Protein AF-0000000078964045 (afdb_homodimer)

Structure (mmCIF, N/CA/C/O backbone):
data_AF-0000000078964045-model_v1
#
loop_
_entity.id
_entity.type
_entity.pdbx_description
1 polymer GH12337
#
loop_
_atom_site.group_PDB
_atom_site.id
_atom_site.type_symbol
_atom_site.label_atom_id
_atom_site.label_alt_id
_atom_site.label_comp_id
_atom_site.label_asym_id
_atom_site.label_entity_id
_atom_site.label_seq_id
_atom_site.pdbx_PDB_ins_code
_atom_site.Cartn_x
_atom_site.Cartn_y
_atom_site.Cartn_z
_atom_site.occupancy
_atom_site.B_iso_or_equiv
_atom_site.auth_seq_id
_atom_site.auth_comp_id
_atom_site.auth_asym_id
_atom_site.auth_atom_id
_atom_site.pdbx_PDB_model_num
ATOM 1 N N . MET A 1 1 ? 5.074 74.062 -31.297 1 24.45 1 MET A N 1
ATOM 2 C CA . MET A 1 1 ? 5.773 72.938 -31.969 1 24.45 1 MET A CA 1
ATOM 3 C C . MET A 1 1 ? 4.875 71.75 -32.094 1 24.45 1 MET A C 1
ATOM 5 O O . MET A 1 1 ? 3.842 71.625 -31.422 1 24.45 1 MET A O 1
ATOM 9 N N . CYS A 1 2 ? 5.406 70.5 -32.531 1 28.2 2 CYS A N 1
ATOM 10 C CA . CYS A 1 2 ? 5.18 69.5 -33.531 1 28.2 2 CYS A CA 1
ATOM 11 C C . CYS A 1 2 ? 4.324 68.375 -32.969 1 28.2 2 CYS A C 1
ATOM 13 O O . CYS A 1 2 ? 4.852 67.312 -32.5 1 28.2 2 CYS A O 1
ATOM 15 N N . LYS A 1 3 ? 3.438 68.562 -32.031 1 32.41 3 LYS A N 1
ATOM 16 C CA . LYS A 1 3 ? 3.137 67.438 -31.094 1 32.41 3 LYS A CA 1
ATOM 17 C C . LYS A 1 3 ? 2.301 66.375 -31.766 1 32.41 3 LYS A C 1
ATOM 19 O O . LYS A 1 3 ? 1.572 65.625 -31.094 1 32.41 3 LYS A O 1
ATOM 24 N N . LEU A 1 4 ? 2.084 66.5 -33.125 1 28.45 4 LEU A N 1
ATOM 25 C CA . LEU A 1 4 ? 0.962 65.688 -33.625 1 28.45 4 LEU A CA 1
ATOM 26 C C . LEU A 1 4 ? 1.266 64.188 -33.531 1 28.45 4 LEU A C 1
ATOM 28 O O . LEU A 1 4 ? 0.352 63.406 -33.406 1 28.45 4 LEU A O 1
ATOM 32 N N . SER A 1 5 ? 2.594 63.688 -33.719 1 26.19 5 SER A N 1
ATOM 33 C CA . SER A 1 5 ? 2.562 62.75 -34.844 1 26.19 5 SER A CA 1
ATOM 34 C C . SER A 1 5 ? 1.783 61.5 -34.438 1 26.19 5 SER A C 1
ATOM 36 O O . SER A 1 5 ? 0.858 61.094 -35.156 1 26.19 5 SER A O 1
ATOM 38 N N . LEU A 1 6 ? 2.582 60.281 -34.344 1 29.08 6 LEU A N 1
ATOM 39 C CA . LEU A 1 6 ? 2.635 59 -35.031 1 29.08 6 LEU A CA 1
ATOM 40 C C . LEU A 1 6 ? 1.72 58 -34.344 1 29.08 6 LEU A C 1
ATOM 42 O O . LEU A 1 6 ? 1.842 57.75 -33.156 1 29.08 6 LEU A O 1
ATOM 46 N N . CYS A 1 7 ? 0.516 57.719 -34.969 1 29.36 7 CYS A N 1
ATOM 47 C CA . CYS A 1 7 ? -0.583 56.781 -34.812 1 29.36 7 CYS A CA 1
ATOM 48 C C . CYS A 1 7 ? -0.075 55.344 -34.844 1 29.36 7 CYS A C 1
ATOM 50 O O . CYS A 1 7 ? 0.254 54.812 -35.906 1 29.36 7 CYS A O 1
ATOM 52 N N . LEU A 1 8 ? 1.078 55.031 -34.062 1 28.05 8 LEU A N 1
ATOM 53 C CA . LEU A 1 8 ? 1.58 53.656 -34.219 1 28.05 8 LEU A CA 1
ATOM 54 C C . LEU A 1 8 ? 0.467 52.656 -34.031 1 28.05 8 LEU A C 1
ATOM 56 O O . LEU A 1 8 ? -0.105 52.562 -32.938 1 28.05 8 LEU A O 1
ATOM 60 N N . LEU A 1 9 ? -0.208 52.219 -35.125 1 27.14 9 LEU A N 1
ATOM 61 C CA . LEU A 1 9 ? -1.218 51.188 -35.344 1 27.14 9 LEU A CA 1
ATOM 62 C C . LEU A 1 9 ? -0.693 49.812 -34.969 1 27.14 9 LEU A C 1
ATOM 64 O O . LEU A 1 9 ? -1.244 48.812 -35.375 1 27.14 9 LEU A O 1
ATOM 68 N N . VAL A 1 10 ? 0.212 49.625 -34 1 28.62 10 VAL A N 1
ATOM 69 C CA . VAL A 1 10 ? 0.737 48.25 -34 1 28.62 10 VAL A CA 1
ATOM 70 C C . VAL A 1 10 ? -0.407 47.281 -33.812 1 28.62 10 VAL A C 1
ATOM 72 O O . VAL A 1 10 ? -1.145 47.344 -32.812 1 28.62 10 VAL A O 1
ATOM 75 N N . ALA A 1 11 ? -0.939 46.75 -34.969 1 24.83 11 ALA A N 1
ATOM 76 C CA . ALA A 1 11 ? -1.863 45.625 -35.156 1 24.83 11 ALA A CA 1
ATOM 77 C C . ALA A 1 11 ? -1.429 44.406 -34.344 1 24.83 11 ALA A C 1
ATOM 79 O O . ALA A 1 11 ? -0.318 43.906 -34.5 1 24.83 11 ALA A O 1
ATOM 80 N N . ILE A 1 12 ? -1.802 44.375 -33.062 1 27.72 12 ILE A N 1
ATOM 81 C CA . ILE A 1 12 ? -1.596 43.25 -32.125 1 27.72 12 ILE A CA 1
ATOM 82 C C . ILE A 1 12 ? -2.162 41.969 -32.719 1 27.72 12 ILE A C 1
ATOM 84 O O . ILE A 1 12 ? -3.371 41.875 -32.938 1 27.72 12 ILE A O 1
ATOM 88 N N . PHE A 1 13 ? -1.489 41.438 -33.875 1 26.86 13 PHE A N 1
ATOM 89 C CA . PHE A 1 13 ? -1.827 40.094 -34.375 1 26.86 13 PHE A CA 1
ATOM 90 C C . PHE A 1 13 ? -1.993 39.125 -33.219 1 26.86 13 PHE A C 1
ATOM 92 O O . PHE A 1 13 ? -1.047 38.844 -32.469 1 26.86 13 PHE A O 1
ATOM 99 N N . GLY A 1 14 ? -3.24 39 -32.719 1 25.64 14 GLY A N 1
ATOM 100 C CA . GLY A 1 14 ? -3.75 38.031 -31.797 1 25.64 14 GLY A CA 1
ATOM 101 C C . GLY A 1 14 ? -3.486 36.594 -32.219 1 25.64 14 GLY A C 1
ATOM 102 O O . GLY A 1 14 ? -4.055 36.125 -33.219 1 25.64 14 GLY A O 1
ATOM 103 N N . CYS A 1 15 ? -2.172 36.25 -32.438 1 25.25 15 CYS A N 1
ATOM 104 C CA . CYS A 1 15 ? -1.911 34.844 -32.719 1 25.25 15 CYS A CA 1
ATOM 105 C C . CYS A 1 15 ? -2.775 33.938 -31.844 1 25.25 15 CYS A C 1
ATOM 107 O O . CYS A 1 15 ? -2.611 33.906 -30.625 1 25.25 15 CYS A O 1
ATOM 109 N N . LEU A 1 16 ? -4 33.656 -32.312 1 24.55 16 LEU A N 1
ATOM 110 C CA . LEU A 1 16 ? -4.887 32.625 -31.844 1 24.55 16 LEU A CA 1
ATOM 111 C C . LEU A 1 16 ? -4.188 31.25 -31.859 1 24.55 16 LEU A C 1
ATOM 113 O O . LEU A 1 16 ? -4.344 30.484 -32.812 1 24.55 16 LEU A O 1
ATOM 117 N N . VAL A 1 17 ? -2.891 31.219 -31.75 1 24.31 17 VAL A N 1
ATOM 118 C CA . VAL A 1 17 ? -2.457 29.828 -31.844 1 24.31 17 VAL A CA 1
ATOM 119 C C . VAL A 1 17 ? -3.299 28.953 -30.922 1 24.31 17 VAL A C 1
ATOM 121 O O . VAL A 1 17 ? -3.293 29.141 -29.703 1 24.31 17 VAL A O 1
ATOM 124 N N . ALA A 1 18 ? -4.52 28.625 -31.391 1 22.92 18 ALA A N 1
ATOM 125 C CA . ALA A 1 18 ? -5.328 27.547 -30.812 1 22.92 18 ALA A CA 1
ATOM 126 C C . ALA A 1 18 ? -4.516 26.266 -30.688 1 22.92 18 ALA A C 1
ATOM 128 O O . ALA A 1 18 ? -4.117 25.656 -31.688 1 22.92 18 ALA A O 1
ATOM 129 N N . ASP A 1 19 ? -3.408 26.297 -30.031 1 23.39 19 ASP A N 1
ATOM 130 C CA . ASP A 1 19 ? -2.75 25.016 -29.844 1 23.39 19 ASP A CA 1
ATOM 131 C C . ASP A 1 19 ? -3.76 23.922 -29.484 1 23.39 19 ASP A C 1
ATOM 133 O O . ASP A 1 19 ? -4.527 24.078 -28.531 1 23.39 19 ASP A O 1
ATOM 137 N N . SER A 1 20 ? -4.336 23.297 -30.547 1 23.45 20 SER A N 1
ATOM 138 C CA . SER A 1 20 ? -5.074 22.031 -30.5 1 23.45 20 SER A CA 1
ATOM 139 C C . SER A 1 20 ? -4.379 21.016 -29.609 1 23.45 20 SER A C 1
ATOM 141 O O . SER A 1 20 ? -3.307 20.516 -29.938 1 23.45 20 SER A O 1
ATOM 143 N N . LEU A 1 21 ? -4.16 21.438 -28.484 1 23.84 21 LEU A N 1
ATOM 144 C CA . LEU A 1 21 ? -3.668 20.344 -27.625 1 23.84 21 LEU A CA 1
ATOM 145 C C . LEU A 1 21 ? -4.508 19.094 -27.812 1 23.84 21 LEU A C 1
ATOM 147 O O . LEU A 1 21 ? -5.723 19.109 -27.578 1 23.84 21 LEU A O 1
ATOM 151 N N . ALA A 1 22 ? -4.312 18.328 -28.938 1 21.89 22 ALA A N 1
ATOM 152 C CA .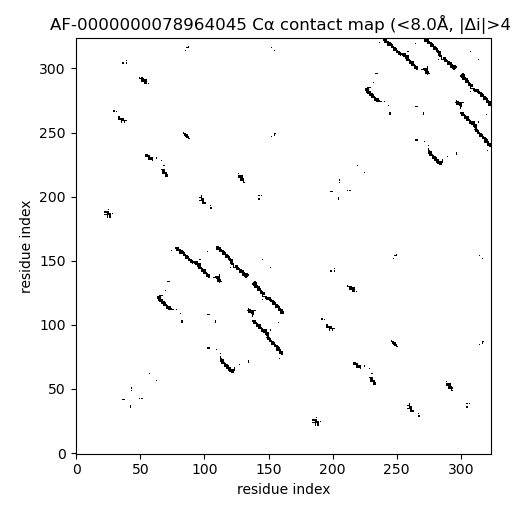 ALA A 1 22 ? -4.77 16.953 -29.078 1 21.89 22 ALA A CA 1
ATOM 153 C C . ALA A 1 22 ? -4.645 16.188 -27.766 1 21.89 22 ALA A C 1
ATOM 155 O O . ALA A 1 22 ? -3.541 16.031 -27.234 1 21.89 22 ALA A O 1
ATOM 156 N N . GLY A 1 23 ? -5.449 16.516 -26.859 1 23.42 23 GLY A N 1
ATOM 157 C CA . GLY A 1 23 ? -5.68 15.719 -25.656 1 23.42 23 GLY A CA 1
ATOM 158 C C . GLY A 1 23 ? -5.586 14.227 -25.906 1 23.42 23 GLY A C 1
ATOM 159 O O . GLY A 1 23 ? -6.348 13.672 -26.703 1 23.42 23 GLY A O 1
ATOM 160 N N . VAL A 1 24 ? -4.391 13.742 -26.078 1 23.45 24 VAL A N 1
ATOM 161 C CA . VAL A 1 24 ? -4.387 12.289 -26.172 1 23.45 24 VAL A CA 1
ATOM 162 C C . VAL A 1 24 ? -5.332 11.695 -25.141 1 23.45 24 VAL A C 1
ATOM 164 O O . VAL A 1 24 ? -5.227 12 -23.953 1 23.45 24 VAL A O 1
ATOM 167 N N . ALA A 1 25 ? -6.465 11.242 -25.516 1 22.89 25 ALA A N 1
ATOM 168 C CA . ALA A 1 25 ? -7.453 10.367 -24.891 1 22.89 25 ALA A CA 1
ATOM 169 C C . ALA A 1 25 ? -6.773 9.258 -24.094 1 22.89 25 ALA A C 1
ATOM 171 O O . ALA A 1 25 ? -6.082 8.414 -24.672 1 22.89 25 ALA A O 1
ATOM 172 N N . ARG A 1 26 ? -6.016 9.688 -23.062 1 28.2 26 ARG A N 1
ATOM 173 C CA . ARG A 1 26 ? -5.664 8.641 -22.109 1 28.2 26 ARG A CA 1
ATOM 174 C C . ARG A 1 26 ? -6.75 7.578 -22.031 1 28.2 26 ARG A C 1
ATOM 176 O O . ARG A 1 26 ? -7.793 7.789 -21.406 1 28.2 26 ARG A O 1
ATOM 183 N N . ASN A 1 27 ? -7.109 6.902 -23.141 1 25.69 27 ASN A N 1
ATOM 184 C CA . ASN A 1 27 ? -8.125 5.875 -23.328 1 25.69 27 ASN A CA 1
ATOM 185 C C . ASN A 1 27 ? -8.125 4.867 -22.188 1 25.69 27 ASN A C 1
ATOM 187 O O . ASN A 1 27 ? -9.18 4.566 -21.625 1 25.69 27 ASN A O 1
ATOM 191 N N . GLY A 1 28 ? -7.172 3.875 -22.219 1 25.73 28 GLY A N 1
ATOM 192 C CA . GLY A 1 28 ? -7.645 2.553 -21.828 1 25.73 28 GLY A CA 1
ATOM 193 C C . GLY A 1 28 ? -7.73 2.365 -20.328 1 25.73 28 GLY A C 1
ATOM 194 O O . GLY A 1 28 ? -6.719 2.424 -19.625 1 25.73 28 GLY A O 1
ATOM 195 N N . ASP A 1 29 ? -8.688 2.984 -19.516 1 28.27 29 ASP A N 1
ATOM 196 C CA . ASP A 1 29 ? -9.227 2.562 -18.234 1 28.27 29 ASP A CA 1
ATOM 197 C C . ASP A 1 29 ? -9.008 1.067 -18 1 28.27 29 ASP A C 1
ATOM 199 O O . ASP A 1 29 ? -9.758 0.241 -18.531 1 28.27 29 ASP A O 1
ATOM 203 N N . VAL A 1 30 ? -7.875 0.634 -18 1 29.61 30 VAL A N 1
ATOM 204 C CA . VAL A 1 30 ? -7.84 -0.743 -17.531 1 29.61 30 VAL A CA 1
ATOM 205 C C . VAL A 1 30 ? -8.586 -0.847 -16.203 1 29.61 30 VAL A C 1
ATOM 207 O O . VAL A 1 30 ? -8.148 -0.303 -15.188 1 29.61 30 VAL A O 1
ATOM 210 N N . GLN A 1 31 ? -9.844 -0.64 -16.125 1 29.31 31 GLN A N 1
ATOM 211 C CA . GLN A 1 31 ? -10.727 -1.068 -15.055 1 29.31 31 GLN A CA 1
ATOM 212 C C . GLN A 1 31 ? -10.164 -2.295 -14.336 1 29.31 31 GLN A C 1
ATOM 214 O O . GLN A 1 31 ? -10.156 -3.395 -14.898 1 29.31 31 GLN A O 1
ATOM 219 N N . ARG A 1 32 ? -9.109 -1.972 -13.562 1 36.31 32 ARG A N 1
ATOM 220 C CA . ARG A 1 32 ? -8.805 -3.078 -12.656 1 36.31 32 ARG A CA 1
ATOM 221 C C . ARG A 1 32 ? -10.078 -3.664 -12.062 1 36.31 32 ARG A C 1
ATOM 223 O O . ARG A 1 32 ? -10.812 -2.975 -11.359 1 36.31 32 ARG A O 1
ATOM 230 N N . GLN A 1 33 ? -10.75 -4.352 -12.844 1 32.09 33 GLN A N 1
ATOM 231 C CA . GLN A 1 33 ? -11.93 -5.035 -12.32 1 32.09 33 GLN A CA 1
ATOM 232 C C . GLN A 1 33 ? -11.633 -5.707 -10.984 1 32.09 33 GLN A C 1
ATOM 234 O O . GLN A 1 33 ? -10.945 -6.734 -10.938 1 32.09 33 GLN A O 1
ATOM 239 N N . ILE A 1 34 ? -11.438 -4.773 -9.961 1 37.66 34 ILE A N 1
ATOM 240 C CA . ILE A 1 34 ? -11.477 -5.336 -8.617 1 37.66 34 ILE A CA 1
ATOM 241 C C . ILE A 1 34 ? -12.781 -6.105 -8.414 1 37.66 34 ILE A C 1
ATOM 243 O O . ILE A 1 34 ? -13.867 -5.535 -8.516 1 37.66 34 ILE A O 1
ATOM 247 N N . VAL A 1 35 ? -12.797 -7.266 -8.68 1 42.41 35 VAL A N 1
ATOM 248 C CA . VAL A 1 35 ? -13.969 -8.039 -8.273 1 42.41 35 VAL A CA 1
ATOM 249 C C . VAL A 1 35 ? -13.906 -8.312 -6.773 1 42.41 35 VAL A C 1
ATOM 251 O O . VAL A 1 35 ? -12.984 -8.977 -6.293 1 42.41 35 VAL A O 1
ATOM 254 N N . VAL A 1 36 ? -14.57 -7.488 -6.039 1 41.66 36 VAL A N 1
ATOM 255 C CA . VAL A 1 36 ? -14.734 -7.738 -4.609 1 41.66 36 VAL A CA 1
ATOM 256 C C . VAL A 1 36 ? -15.461 -9.062 -4.398 1 41.66 36 VAL A C 1
ATOM 258 O O . VAL A 1 36 ? -16.609 -9.219 -4.805 1 41.66 36 VAL A O 1
ATOM 261 N N . VAL A 1 37 ? -14.695 -10.039 -4.168 1 52.84 37 VAL A N 1
ATOM 262 C CA . VAL A 1 37 ? -15.305 -11.297 -3.738 1 52.84 37 VAL A CA 1
ATOM 263 C C . VAL A 1 37 ? -15.828 -11.148 -2.312 1 52.84 37 VAL A C 1
ATOM 265 O O . VAL A 1 37 ? -15.07 -10.883 -1.385 1 52.84 37 VAL A O 1
ATOM 268 N N . LYS A 1 38 ? -17.078 -11.117 -2.129 1 53.06 38 LYS A N 1
ATOM 269 C CA . LYS A 1 38 ? -17.688 -10.922 -0.818 1 53.06 38 LYS A CA 1
ATOM 270 C C . LYS A 1 38 ? -17.219 -11.984 0.169 1 53.06 38 LYS A C 1
ATOM 272 O O . LYS A 1 38 ? -16.922 -11.68 1.324 1 53.06 38 LYS A O 1
ATOM 277 N N . ASN A 1 39 ? -17.391 -13.266 -0.253 1 56.38 39 ASN A N 1
ATOM 278 C CA . ASN A 1 39 ? -16.969 -14.398 0.56 1 56.38 39 ASN A CA 1
ATOM 279 C C . ASN A 1 39 ? -16.297 -15.484 -0.288 1 56.38 39 ASN A C 1
ATOM 281 O O . ASN A 1 39 ? -16.906 -16 -1.227 1 56.38 39 ASN A O 1
ATOM 285 N N . VAL A 1 40 ? -15.016 -15.711 -0.026 1 58.97 40 VAL A N 1
ATOM 286 C CA . VAL A 1 40 ? -14.234 -16.672 -0.801 1 58.97 40 VAL A CA 1
ATOM 287 C C . VAL A 1 40 ? -14.93 -18.031 -0.803 1 58.97 40 VAL A C 1
ATOM 289 O O . VAL A 1 40 ? -14.914 -18.734 -1.812 1 58.97 40 VAL A O 1
ATOM 292 N N . ARG A 1 41 ? -15.516 -18.344 0.278 1 61.22 41 ARG A N 1
ATOM 293 C CA . ARG A 1 41 ? -16.219 -19.609 0.379 1 61.22 41 ARG A CA 1
ATOM 294 C C . ARG A 1 41 ? -17.391 -19.672 -0.595 1 61.22 41 ARG A C 1
ATOM 296 O O . ARG A 1 41 ? -17.594 -20.672 -1.271 1 61.22 41 ARG A O 1
ATOM 303 N N . ASP A 1 42 ? -18.047 -18.547 -0.607 1 62.72 42 ASP A N 1
ATOM 304 C CA . ASP A 1 42 ? -19.172 -18.5 -1.544 1 62.72 42 ASP A CA 1
ATOM 305 C C . ASP A 1 42 ? -18.672 -18.547 -2.988 1 62.72 42 ASP A C 1
ATOM 307 O O . ASP A 1 42 ? -19.281 -19.203 -3.836 1 62.72 42 ASP A O 1
ATOM 311 N N . PHE A 1 43 ? -17.562 -17.875 -3.117 1 62.84 43 PHE A N 1
ATOM 312 C CA . PHE A 1 43 ? -16.969 -17.891 -4.449 1 62.84 43 PHE A CA 1
ATOM 313 C C . PHE A 1 43 ? -16.578 -19.297 -4.859 1 62.84 43 PHE A C 1
ATOM 315 O O . PHE A 1 43 ? -16.859 -19.734 -5.98 1 62.84 43 PHE A O 1
ATOM 322 N N . ALA A 1 44 ? -15.984 -20.047 -4.012 1 66.94 44 ALA A N 1
ATOM 323 C CA . ALA A 1 44 ? -15.57 -21.438 -4.27 1 66.94 44 ALA A CA 1
ATOM 324 C C . ALA A 1 44 ? -16.781 -22.328 -4.52 1 66.94 44 ALA A C 1
ATOM 326 O O . ALA A 1 44 ? -16.719 -23.234 -5.352 1 66.94 44 ALA A O 1
ATOM 327 N N . ALA A 1 45 ? -17.75 -22.031 -3.83 1 66.94 45 ALA A N 1
ATOM 328 C CA . ALA A 1 45 ? -18.969 -22.812 -3.986 1 66.94 45 ALA A CA 1
ATOM 329 C C . ALA A 1 45 ? -19.578 -22.625 -5.379 1 66.94 45 ALA A C 1
ATOM 331 O O . ALA A 1 45 ? -20.156 -23.562 -5.941 1 66.94 45 ALA A O 1
ATOM 332 N N . GLU A 1 46 ? -19.266 -21.438 -5.805 1 65 46 GLU A N 1
ATOM 333 C CA . GLU A 1 46 ? -19.812 -21.125 -7.121 1 65 46 GLU A CA 1
ATOM 334 C C . GLU A 1 46 ? -18.922 -21.656 -8.234 1 65 46 GLU A C 1
ATOM 336 O O . GLU A 1 46 ? -19.328 -21.703 -9.398 1 65 46 GLU A O 1
ATOM 341 N N . HIS A 1 47 ? -17.734 -22.125 -7.836 1 66 47 HIS A N 1
ATOM 342 C CA . HIS A 1 47 ? -16.797 -22.672 -8.812 1 66 47 HIS A CA 1
ATOM 343 C C . HIS A 1 47 ? -16.219 -24 -8.336 1 66 47 HIS A C 1
ATOM 345 O O . HIS A 1 47 ? -15.039 -24.078 -7.973 1 66 47 HIS A O 1
ATOM 351 N N . PRO A 1 48 ? -17 -25.141 -8.305 1 64.81 48 PRO A N 1
ATOM 352 C CA . PRO A 1 48 ? -16.641 -26.438 -7.695 1 64.81 48 PRO A CA 1
ATOM 353 C C . PRO A 1 48 ? -15.32 -26.984 -8.234 1 64.81 48 PRO A C 1
ATOM 355 O O . PRO A 1 48 ? -14.594 -27.672 -7.516 1 64.81 48 PRO A O 1
ATOM 358 N N . GLY A 1 49 ? -15 -26.594 -9.445 1 63.5 49 GLY A N 1
ATOM 359 C CA . GLY A 1 49 ? -13.758 -27.109 -10.008 1 63.5 49 GLY A CA 1
ATOM 360 C C . GLY A 1 49 ? -12.555 -26.25 -9.664 1 63.5 49 GLY A C 1
ATOM 361 O O . GLY A 1 49 ? -11.43 -26.578 -10.031 1 63.5 49 GLY A O 1
ATOM 362 N N . LEU A 1 50 ? -12.844 -25.375 -8.773 1 64.62 50 LEU A N 1
ATOM 363 C CA . LEU A 1 50 ? -11.773 -24.438 -8.469 1 64.62 50 LEU A CA 1
ATOM 364 C C . LEU A 1 50 ? -10.859 -25 -7.383 1 64.62 50 LEU A C 1
ATOM 366 O O . LEU A 1 50 ? -11.328 -25.391 -6.312 1 64.62 50 LEU A O 1
ATOM 370 N N . LYS A 1 51 ? -9.688 -25.375 -7.707 1 67.25 51 LYS A N 1
ATOM 371 C CA . LYS A 1 51 ? -8.688 -25.719 -6.695 1 67.25 51 LYS A CA 1
ATOM 372 C C . LYS A 1 51 ? -8.055 -24.469 -6.102 1 67.25 51 LYS A C 1
ATOM 374 O O . LYS A 1 51 ? -7.359 -23.734 -6.801 1 67.25 51 LYS A O 1
ATOM 379 N N . LEU A 1 52 ? -8.43 -24.219 -4.859 1 76 52 LEU A N 1
ATOM 380 C CA . LEU A 1 52 ? -7.863 -23.062 -4.164 1 76 52 LEU A CA 1
ATOM 381 C C . LEU A 1 52 ? -6.484 -23.391 -3.604 1 76 52 LEU A C 1
ATOM 383 O O . LEU A 1 52 ? -6.301 -24.453 -2.984 1 76 52 LEU A O 1
ATOM 387 N N . GLN A 1 53 ? -5.52 -22.641 -4.059 1 81.56 53 GLN A N 1
ATOM 388 C CA . GLN A 1 53 ? -4.195 -22.766 -3.463 1 81.56 53 GLN A CA 1
ATOM 389 C C . GLN A 1 53 ? -3.926 -21.625 -2.486 1 81.56 53 GLN A C 1
ATOM 391 O O . GLN A 1 53 ? -3.861 -20.453 -2.887 1 81.56 53 GLN A O 1
ATOM 396 N N . ARG A 1 54 ? -3.801 -22.047 -1.241 1 84.69 54 ARG A N 1
ATOM 397 C CA . ARG A 1 54 ? -3.531 -21.062 -0.201 1 84.69 54 ARG A CA 1
ATOM 398 C C . ARG A 1 54 ? -2.1 -20.547 -0.292 1 84.69 54 ARG A C 1
ATOM 400 O O . ARG A 1 54 ? -1.167 -21.328 -0.514 1 84.69 54 ARG A O 1
ATOM 407 N N . LEU A 1 55 ? -1.985 -19.234 -0.182 1 89.81 55 LEU A N 1
ATOM 408 C CA . LEU A 1 55 ? -0.648 -18.656 -0.085 1 89.81 55 LEU A CA 1
ATOM 409 C C . LEU A 1 55 ? -0.062 -18.875 1.306 1 89.81 55 LEU A C 1
ATOM 411 O O . LEU A 1 55 ? -0.803 -19.047 2.277 1 89.81 55 LEU A O 1
ATOM 415 N N . GLN A 1 56 ? 1.295 -18.812 1.338 1 88.38 56 GLN A N 1
ATOM 416 C CA . GLN A 1 56 ? 1.98 -18.953 2.619 1 88.38 56 GLN A CA 1
ATOM 417 C C . GLN A 1 56 ? 1.958 -17.641 3.4 1 88.38 56 GLN A C 1
ATOM 419 O O . GLN A 1 56 ? 2.4 -16.609 2.898 1 88.38 56 GLN A O 1
ATOM 424 N N . LYS A 1 57 ? 1.38 -17.734 4.59 1 86.06 57 LYS A N 1
ATOM 425 C CA . LYS A 1 57 ? 1.364 -16.594 5.496 1 86.06 57 LYS A CA 1
ATOM 426 C C . LYS A 1 57 ? 2.619 -16.562 6.363 1 86.06 57 LYS A C 1
ATOM 428 O O . LYS A 1 57 ? 2.945 -17.547 7.027 1 86.06 57 LYS A O 1
ATOM 433 N N . GLN A 1 58 ? 3.354 -15.438 6.25 1 79 58 GLN A N 1
ATOM 434 C CA . GLN A 1 58 ? 4.578 -15.32 7.039 1 79 58 GLN A CA 1
ATOM 435 C C . GLN A 1 58 ? 4.332 -14.547 8.328 1 79 58 GLN A C 1
ATOM 437 O O . GLN A 1 58 ? 3.68 -13.5 8.312 1 79 58 GLN A O 1
ATOM 442 N N . PRO A 1 59 ? 4.918 -15.078 9.453 1 62.69 59 PRO A N 1
ATOM 443 C CA . PRO A 1 59 ? 4.793 -14.32 10.703 1 62.69 59 PRO A CA 1
ATOM 444 C C . PRO A 1 59 ? 5.574 -13.008 10.68 1 62.69 59 PRO A C 1
ATOM 446 O O . PRO A 1 59 ? 6.57 -12.891 9.961 1 62.69 59 PRO A O 1
ATOM 449 N N . ALA A 1 60 ? 5.16 -11.93 11.281 1 56.41 60 ALA A N 1
ATOM 450 C CA . ALA A 1 60 ? 5.773 -10.602 11.344 1 56.41 60 ALA A CA 1
ATOM 451 C C . ALA A 1 60 ? 7.27 -10.703 11.633 1 56.41 60 ALA A C 1
ATOM 453 O O . ALA A 1 60 ? 8.062 -9.938 11.078 1 56.41 60 ALA A O 1
ATOM 454 N N . GLY A 1 61 ? 7.809 -11.492 12.453 1 52.34 61 GLY A N 1
ATOM 455 C CA . GLY A 1 61 ? 9.195 -11.586 12.867 1 52.34 61 GLY A CA 1
ATOM 456 C C . GLY A 1 61 ? 10.133 -12.008 11.75 1 52.34 61 GLY A C 1
ATOM 457 O O . GLY A 1 61 ? 11.344 -11.836 11.852 1 52.34 61 GLY A O 1
ATOM 458 N N . ARG A 1 62 ? 9.812 -12.609 10.812 1 47.94 62 ARG A N 1
ATOM 459 C CA . ARG A 1 62 ? 10.719 -13.148 9.805 1 47.94 62 ARG A CA 1
ATOM 460 C C . ARG A 1 62 ? 10.781 -12.227 8.586 1 47.94 62 ARG A C 1
ATOM 462 O O . ARG A 1 62 ? 11.391 -12.57 7.574 1 47.94 62 ARG A O 1
ATOM 469 N N . MET A 1 63 ? 10.117 -11.047 8.625 1 50.72 63 MET A N 1
ATOM 470 C CA . MET A 1 63 ? 9.797 -10.359 7.375 1 50.72 63 MET A CA 1
ATOM 471 C C . MET A 1 63 ? 10.945 -9.461 6.934 1 50.72 63 MET A C 1
ATOM 473 O O . MET A 1 63 ? 11.398 -8.609 7.699 1 50.72 63 MET A O 1
ATOM 477 N N . SER A 1 64 ? 11.844 -9.844 6.023 1 53.72 64 SER A N 1
ATOM 478 C CA . SER A 1 64 ? 12.828 -8.961 5.402 1 53.72 64 SER A CA 1
ATOM 479 C C . SER A 1 64 ? 12.203 -7.621 5.023 1 53.72 64 SER A C 1
ATOM 481 O O . SER A 1 64 ? 12.891 -6.598 4.992 1 53.72 64 SER A O 1
ATOM 483 N N . GLY A 1 65 ? 10.883 -7.629 5.039 1 61.91 65 GLY A N 1
ATOM 484 C CA . GLY A 1 65 ? 10.227 -6.348 4.848 1 61.91 65 GLY A CA 1
ATOM 485 C C . GLY A 1 65 ? 9.539 -5.836 6.094 1 61.91 65 GLY A C 1
ATOM 486 O O . GLY A 1 65 ? 9.008 -6.625 6.887 1 61.91 65 GLY A O 1
ATOM 487 N N . GLN A 1 66 ? 9.992 -4.598 6.461 1 77.06 66 GLN A N 1
ATOM 488 C CA . GLN A 1 66 ? 9.414 -3.98 7.652 1 77.06 66 GLN A CA 1
ATOM 489 C C . GLN A 1 66 ? 8.398 -2.9 7.273 1 77.06 66 GLN A C 1
ATOM 491 O O . GLN A 1 66 ? 8.539 -2.25 6.238 1 77.06 66 GLN A O 1
ATOM 496 N N . SER A 1 67 ? 7.379 -2.914 8.047 1 86.19 67 SER A N 1
ATOM 497 C CA . SER A 1 67 ? 6.438 -1.809 7.91 1 86.19 67 SER A CA 1
ATOM 498 C C . SER A 1 67 ? 6.707 -0.719 8.945 1 86.19 67 SER A C 1
ATOM 500 O O . SER A 1 67 ? 7.039 -1.016 10.094 1 86.19 67 SER A O 1
ATOM 502 N N . VAL A 1 68 ? 6.684 0.443 8.57 1 89.44 68 VAL A N 1
ATOM 503 C CA . VAL A 1 68 ? 6.844 1.604 9.438 1 89.44 68 VAL A CA 1
ATOM 504 C C . VAL A 1 68 ? 5.605 2.496 9.344 1 89.44 68 VAL A C 1
ATOM 506 O O . VAL A 1 68 ? 5.121 2.777 8.242 1 89.44 68 VAL A O 1
ATOM 509 N N . ARG A 1 69 ? 5.125 2.947 10.484 1 90.38 69 ARG A N 1
ATOM 510 C CA . ARG A 1 69 ? 3.951 3.811 10.539 1 90.38 69 ARG A CA 1
ATOM 511 C C . ARG A 1 69 ? 4.332 5.227 10.961 1 90.38 69 ARG A C 1
ATOM 513 O O . ARG A 1 69 ? 5.039 5.414 11.953 1 90.38 69 ARG A O 1
ATOM 520 N N . TYR A 1 70 ? 3.879 6.18 10.203 1 92.88 70 TYR A N 1
ATOM 521 C CA . TYR A 1 70 ? 4.023 7.598 10.523 1 92.88 70 TYR A CA 1
ATOM 522 C C . TYR A 1 70 ? 2.662 8.258 10.695 1 92.88 70 TYR A C 1
ATOM 524 O O . TYR A 1 70 ? 1.734 8 9.922 1 92.88 70 TYR A O 1
ATOM 532 N N . THR A 1 71 ? 2.578 9.117 11.719 1 94.31 71 THR A N 1
ATOM 533 C CA . THR A 1 71 ? 1.334 9.852 11.914 1 94.31 71 THR A CA 1
ATOM 534 C C . THR A 1 71 ? 1.617 11.328 12.195 1 94.31 71 THR A C 1
ATOM 536 O O . THR A 1 71 ? 2.717 11.68 12.633 1 94.31 71 THR A O 1
ATOM 539 N N . LEU A 1 72 ? 0.653 12.141 11.883 1 95.5 72 LEU A N 1
ATOM 540 C CA . LEU A 1 72 ? 0.653 13.555 12.234 1 95.5 72 LEU A CA 1
ATOM 541 C C . LEU A 1 72 ? -0.761 14.039 12.531 1 95.5 72 LEU A C 1
ATOM 543 O O . LEU A 1 72 ? -1.697 13.727 11.789 1 95.5 72 LEU A O 1
ATOM 547 N N . GLY A 1 73 ? -0.895 14.828 13.578 1 96.25 73 GLY A N 1
ATOM 548 C CA . GLY A 1 73 ? -2.203 15.328 13.969 1 96.25 73 GLY A CA 1
ATOM 549 C C . GLY A 1 73 ? -3.031 14.305 14.727 1 96.25 73 GLY A C 1
ATOM 550 O O . GLY A 1 73 ? -2.482 13.398 15.367 1 96.25 73 GLY A O 1
ATOM 551 N N . ALA A 1 74 ? -4.301 14.617 14.805 1 94.38 74 ALA A N 1
ATOM 552 C CA . ALA A 1 74 ? -5.238 13.734 15.492 1 94.38 74 ALA A CA 1
ATOM 553 C C . ALA A 1 74 ? -6.629 13.82 14.867 1 94.38 74 ALA A C 1
ATOM 555 O O . ALA A 1 74 ? -7.008 14.852 14.312 1 94.38 74 ALA A O 1
ATOM 556 N N . ARG A 1 75 ? -7.297 12.672 15.031 1 93.94 75 ARG A N 1
ATOM 557 C CA . ARG A 1 75 ? -8.695 12.672 14.609 1 93.94 75 ARG A CA 1
ATOM 558 C C . ARG A 1 75 ? -9.531 13.617 15.469 1 93.94 75 ARG A C 1
ATOM 560 O O . ARG A 1 75 ? -9.328 13.695 16.688 1 93.94 75 ARG A O 1
ATOM 567 N N . VAL A 1 76 ? -10.477 14.32 14.812 1 95.56 76 VAL A N 1
ATOM 568 C CA . VAL A 1 76 ? -11.375 15.203 15.539 1 95.56 76 VAL A CA 1
ATOM 569 C C . VAL A 1 76 ? -12.828 14.82 15.242 1 95.56 76 VAL A C 1
ATOM 571 O O . VAL A 1 76 ? -13.109 14.156 14.242 1 95.56 76 VAL A O 1
ATOM 574 N N . SER A 1 77 ? -13.68 15.281 16.188 1 94.44 77 SER A N 1
ATOM 575 C CA . SER A 1 77 ? -15.094 14.969 15.984 1 94.44 77 SER A CA 1
ATOM 576 C C . SER A 1 77 ? -15.602 15.547 14.664 1 94.44 77 SER A C 1
ATOM 578 O O . SER A 1 77 ? -15.391 16.734 14.375 1 94.44 77 SER A O 1
ATOM 580 N N . GLY A 1 78 ? -16.156 14.68 13.859 1 94.81 78 GLY A N 1
ATOM 581 C CA . GLY A 1 78 ? -16.781 15.125 12.625 1 94.81 78 GLY A CA 1
ATOM 582 C C . GLY A 1 78 ? -15.859 15.047 11.43 1 94.81 78 GLY A C 1
ATOM 583 O O . GLY A 1 78 ? -16.281 15.273 10.289 1 94.81 78 GLY A O 1
ATOM 584 N N . ASP A 1 79 ? -14.578 14.828 11.656 1 97.25 79 ASP A N 1
ATOM 585 C CA . ASP A 1 79 ? -13.727 14.695 10.484 1 97.25 79 ASP A CA 1
ATOM 586 C C . ASP A 1 79 ? -13.984 13.367 9.773 1 97.25 79 ASP A C 1
ATOM 588 O O . ASP A 1 79 ? -14.719 12.516 10.281 1 97.25 79 ASP A O 1
ATOM 592 N N . ARG A 1 80 ? -13.484 13.305 8.516 1 96.88 80 ARG A N 1
ATOM 593 C CA . ARG A 1 80 ? -13.68 12.117 7.688 1 96.88 80 ARG A CA 1
ATOM 594 C C . ARG A 1 80 ? -12.461 11.859 6.801 1 96.88 80 ARG A C 1
ATOM 596 O O . ARG A 1 80 ? -11.617 12.742 6.629 1 96.88 80 ARG A O 1
ATOM 603 N N . LEU A 1 81 ? -12.398 10.672 6.34 1 96.75 81 LEU A N 1
ATOM 604 C CA . LEU A 1 81 ? -11.398 10.375 5.32 1 96.75 81 LEU A CA 1
ATOM 605 C C . LEU A 1 81 ? -11.633 11.211 4.07 1 96.75 81 LEU A C 1
ATOM 607 O O . LEU A 1 81 ? -12.68 11.109 3.434 1 96.75 81 LEU A O 1
ATOM 611 N N . VAL A 1 82 ? -10.633 12.055 3.736 1 97.62 82 VAL A N 1
ATOM 612 C CA . VAL A 1 82 ? -10.859 12.977 2.633 1 97.62 82 VAL A CA 1
ATOM 613 C C . VAL A 1 82 ? -10.016 12.57 1.431 1 97.62 82 VAL A C 1
ATOM 615 O O . VAL A 1 82 ? -10.273 13 0.304 1 97.62 82 VAL A O 1
ATOM 618 N N . ALA A 1 83 ? -9 11.797 1.646 1 97.06 83 ALA A N 1
ATOM 619 C CA . ALA A 1 83 ? -8.18 11.25 0.565 1 97.06 83 ALA A CA 1
ATOM 620 C C . ALA A 1 83 ? -7.379 10.047 1.039 1 97.06 83 ALA A C 1
ATOM 622 O O . ALA A 1 83 ? -7.062 9.93 2.225 1 97.06 83 ALA A O 1
ATOM 623 N N . GLN A 1 84 ? -7.125 9.18 0.13 1 96.25 84 GLN A N 1
ATOM 624 C CA . GLN A 1 84 ? -6.219 8.07 0.385 1 96.25 84 GLN A CA 1
ATOM 625 C C . GLN A 1 84 ? -5.504 7.637 -0.894 1 96.25 84 GLN A C 1
ATOM 627 O O . GLN A 1 84 ? -5.961 7.938 -1.998 1 96.25 84 GLN A O 1
ATOM 632 N N . GLY A 1 85 ? -4.348 7.023 -0.736 1 94.88 85 GLY A N 1
ATOM 633 C CA . GLY A 1 85 ? -3.553 6.543 -1.854 1 94.88 85 GLY A CA 1
ATOM 634 C C . GLY A 1 85 ? -2.492 5.539 -1.442 1 94.88 85 GLY A C 1
ATOM 635 O O . GLY A 1 85 ? -2.1 5.488 -0.276 1 94.88 85 GLY A O 1
ATOM 636 N N . ALA A 1 86 ? -2.133 4.703 -2.406 1 95.69 86 ALA A N 1
ATOM 637 C CA . ALA A 1 86 ? -1.086 3.705 -2.197 1 95.69 86 ALA A CA 1
ATOM 638 C C . ALA A 1 86 ? -0.28 3.48 -3.475 1 95.69 86 ALA A C 1
ATOM 640 O O . ALA A 1 86 ? -0.776 3.715 -4.578 1 95.69 86 ALA A O 1
ATOM 641 N N . ASP A 1 87 ? 0.962 3.092 -3.248 1 95.12 87 ASP A N 1
ATOM 642 C CA . ASP A 1 87 ? 1.812 2.701 -4.367 1 95.12 87 ASP A CA 1
ATOM 643 C C . ASP A 1 87 ? 2.957 1.805 -3.902 1 95.12 87 ASP A C 1
ATOM 645 O O . ASP A 1 87 ? 3.211 1.687 -2.701 1 95.12 87 ASP A O 1
ATOM 649 N N . VAL A 1 88 ? 3.502 1.077 -4.859 1 94.88 88 VAL A N 1
ATOM 650 C CA . VAL A 1 88 ? 4.645 0.218 -4.57 1 94.88 88 VAL A CA 1
ATOM 651 C C . VAL A 1 88 ? 5.699 0.375 -5.668 1 94.88 88 VAL A C 1
ATOM 653 O O . VAL A 1 88 ? 5.359 0.493 -6.848 1 94.88 88 VAL A O 1
ATOM 656 N N . PHE A 1 89 ? 6.953 0.444 -5.164 1 93.06 89 PHE A N 1
ATOM 657 C CA . PHE A 1 89 ? 8.109 0.634 -6.035 1 93.06 89 PHE A CA 1
ATOM 658 C C . PHE A 1 89 ? 9.141 -0.466 -5.816 1 93.06 89 PHE A C 1
ATOM 660 O O . PHE A 1 89 ? 9.312 -0.946 -4.691 1 93.06 89 PHE A O 1
ATOM 667 N N . SER A 1 90 ? 9.758 -0.817 -6.875 1 93.75 90 SER A N 1
ATOM 668 C CA . SER A 1 90 ? 10.859 -1.776 -6.812 1 93.75 90 SER A CA 1
ATOM 669 C C . SER A 1 90 ? 12.07 -1.283 -7.598 1 93.75 90 SER A C 1
ATOM 671 O O . SER A 1 90 ? 11.922 -0.675 -8.664 1 93.75 90 SER A O 1
ATOM 673 N N . TYR A 1 91 ? 13.219 -1.606 -7.008 1 91.56 91 TYR A N 1
ATOM 674 C CA . TYR A 1 91 ? 14.469 -1.116 -7.586 1 91.56 91 TYR A CA 1
ATOM 675 C C . TYR A 1 91 ? 15.445 -2.262 -7.82 1 91.56 91 TYR A C 1
ATOM 677 O O . TYR A 1 91 ? 15.516 -3.199 -7.027 1 91.56 91 TYR A O 1
ATOM 685 N N . PRO A 1 92 ? 16.234 -2.178 -8.867 1 90.5 92 PRO A N 1
ATOM 686 C CA . PRO A 1 92 ? 17.172 -3.266 -9.164 1 90.5 92 PRO A CA 1
ATOM 687 C C . PRO A 1 92 ? 18.297 -3.379 -8.133 1 90.5 92 PRO A C 1
ATOM 689 O O . PRO A 1 92 ? 18.859 -4.457 -7.953 1 90.5 92 PRO A O 1
ATOM 692 N N . ALA A 1 93 ? 18.609 -2.264 -7.469 1 93.56 93 ALA A N 1
ATOM 693 C CA . ALA A 1 93 ? 19.625 -2.256 -6.406 1 93.56 93 ALA A CA 1
ATOM 694 C C . ALA A 1 93 ? 19.141 -1.433 -5.211 1 93.56 93 ALA A C 1
ATOM 696 O O . ALA A 1 93 ? 18.359 -0.501 -5.363 1 93.56 93 ALA A O 1
ATOM 697 N N . GLN A 1 94 ? 19.719 -1.928 -4.059 1 93.81 94 GLN A N 1
ATOM 698 C CA . GLN A 1 94 ? 19.391 -1.196 -2.84 1 93.81 94 GLN A CA 1
ATOM 699 C C . GLN A 1 94 ? 19.828 0.263 -2.938 1 93.81 94 GLN A C 1
ATOM 701 O O . GLN A 1 94 ? 20.953 0.555 -3.373 1 93.81 94 GLN A O 1
ATOM 706 N N . LYS A 1 95 ? 18.922 1.177 -2.535 1 92.44 95 LYS A N 1
ATOM 707 C CA . LYS A 1 95 ? 19.266 2.598 -2.539 1 92.44 95 LYS A CA 1
ATOM 708 C C . LYS A 1 95 ? 18.359 3.379 -1.586 1 92.44 95 LYS A C 1
ATOM 710 O O . LYS A 1 95 ? 17.375 2.844 -1.072 1 92.44 95 LYS A O 1
ATOM 715 N N . ASP A 1 96 ? 18.797 4.562 -1.316 1 91.69 96 ASP A N 1
ATOM 716 C CA . ASP A 1 96 ? 17.938 5.508 -0.602 1 91.69 96 ASP A CA 1
ATOM 717 C C . ASP A 1 96 ? 16.812 6.027 -1.504 1 91.69 96 ASP A C 1
ATOM 719 O O . ASP A 1 96 ? 17.047 6.336 -2.674 1 91.69 96 ASP A O 1
ATOM 723 N N . VAL A 1 97 ? 15.625 6.031 -0.971 1 92.06 97 VAL A N 1
ATOM 724 C CA . VAL A 1 97 ? 14.492 6.492 -1.767 1 92.06 97 VAL A CA 1
ATOM 725 C C . VAL A 1 97 ? 13.734 7.586 -1.011 1 92.06 97 VAL A C 1
ATOM 727 O O . VAL A 1 97 ? 13.711 7.594 0.222 1 92.06 97 VAL A O 1
ATOM 730 N N . SER A 1 98 ? 13.195 8.586 -1.819 1 89.94 98 SER A N 1
ATOM 731 C CA . SER A 1 98 ? 12.32 9.633 -1.306 1 89.94 98 SER A CA 1
ATOM 732 C C . SER A 1 98 ? 11.07 9.781 -2.172 1 89.94 98 SER A C 1
ATOM 734 O O . SER A 1 98 ? 11.164 9.836 -3.398 1 89.94 98 SER A O 1
ATOM 736 N N . VAL A 1 99 ? 9.922 9.797 -1.527 1 91.5 99 VAL A N 1
ATOM 737 C CA . VAL A 1 99 ? 8.656 9.977 -2.219 1 91.5 99 VAL A CA 1
ATOM 738 C C . VAL A 1 99 ? 7.91 11.172 -1.627 1 91.5 99 VAL A C 1
ATOM 740 O O . VAL A 1 99 ? 7.836 11.32 -0.405 1 91.5 99 VAL A O 1
ATOM 743 N N . GLN A 1 100 ? 7.379 11.961 -2.549 1 89.81 100 GLN A N 1
ATOM 744 C CA . GLN A 1 100 ? 6.582 13.102 -2.1 1 89.81 100 GLN A CA 1
ATOM 745 C C . GLN A 1 100 ? 5.09 12.828 -2.273 1 89.81 100 GLN A C 1
ATOM 747 O O . GLN A 1 100 ? 4.641 12.492 -3.369 1 89.81 100 GLN A O 1
ATOM 752 N N . LEU A 1 101 ? 4.344 13.016 -1.198 1 93.69 101 LEU A N 1
ATOM 753 C CA . LEU A 1 101 ? 2.896 12.844 -1.176 1 93.69 101 LEU A CA 1
ATOM 754 C C . LEU A 1 101 ? 2.197 14.172 -0.889 1 93.69 101 LEU A C 1
ATOM 756 O O . LEU A 1 101 ? 2.539 14.867 0.072 1 93.69 101 LEU A O 1
ATOM 760 N N . THR A 1 102 ? 1.225 14.414 -1.727 1 93.19 102 THR A N 1
ATOM 761 C CA . THR A 1 102 ? 0.56 15.703 -1.569 1 93.19 102 THR A CA 1
ATOM 762 C C . THR A 1 102 ? -0.956 15.531 -1.537 1 93.19 102 THR A C 1
ATOM 764 O O . THR A 1 102 ? -1.515 14.766 -2.326 1 93.19 102 THR A O 1
ATOM 767 N N . TYR A 1 103 ? -1.524 16.25 -0.62 1 96.94 103 TYR A N 1
ATOM 768 C CA . TYR A 1 103 ? -2.973 16.406 -0.542 1 96.94 103 TYR A CA 1
ATOM 769 C C . TYR A 1 103 ? -3.367 17.875 -0.603 1 96.94 103 TYR A C 1
ATOM 771 O O . TYR A 1 103 ? -2.826 18.703 0.135 1 96.94 103 TYR A O 1
ATOM 779 N N . PRO A 1 104 ? -4.461 18.344 -1.256 1 97.25 104 PRO A N 1
ATOM 780 C CA . PRO A 1 104 ? -5.109 17.453 -2.205 1 97.25 104 PRO A CA 1
ATOM 781 C C . PRO A 1 104 ? -4.32 17.281 -3.5 1 97.25 104 PRO A C 1
ATOM 783 O O . PRO A 1 104 ? -3.396 18.047 -3.768 1 97.25 104 PRO A O 1
ATOM 786 N N . GLU A 1 105 ? -4.652 16.156 -4.242 1 90.88 105 GLU A N 1
ATOM 787 C CA . GLU A 1 105 ? -4.004 15.984 -5.539 1 90.88 105 GLU A CA 1
ATOM 788 C C . GLU A 1 105 ? -4.461 17.047 -6.531 1 90.88 105 GLU A C 1
ATOM 790 O O . GLU A 1 105 ? -3.693 17.453 -7.406 1 90.88 105 GLU A O 1
ATOM 795 N N . SER A 1 106 ? -5.668 17.469 -6.414 1 87.38 106 SER A N 1
ATOM 796 C CA . SER A 1 106 ? -6.234 18.516 -7.254 1 87.38 106 SER A CA 1
ATOM 797 C C . SER A 1 106 ? -7.371 19.234 -6.535 1 87.38 106 SER A C 1
ATOM 799 O O . SER A 1 106 ? -7.977 18.688 -5.613 1 87.38 106 SER A O 1
ATOM 801 N N . GLY A 1 107 ? -7.633 20.484 -6.957 1 91.25 107 GLY A N 1
ATOM 802 C CA . GLY A 1 107 ? -8.727 21.266 -6.391 1 91.25 107 GLY A CA 1
ATOM 803 C C . GLY A 1 107 ? -8.422 21.781 -4.996 1 91.25 107 GLY A C 1
ATOM 804 O O . GLY A 1 107 ? -7.262 21.969 -4.633 1 91.25 107 GLY A O 1
ATOM 805 N N . ALA A 1 108 ? -9.609 22.156 -4.309 1 92.19 108 ALA A N 1
ATOM 806 C CA . ALA A 1 108 ? -9.5 22.641 -2.934 1 92.19 108 ALA A CA 1
ATOM 807 C C . ALA A 1 108 ? -9.664 21.5 -1.937 1 92.19 108 ALA A C 1
ATOM 809 O O . ALA A 1 108 ? -10.609 20.719 -2.029 1 92.19 108 ALA A O 1
ATOM 810 N N . GLY A 1 109 ? -8.797 21.344 -1.038 1 95.81 109 GLY A N 1
ATOM 811 C CA . GLY A 1 109 ? -8.836 20.297 -0.031 1 95.81 109 GLY A CA 1
ATOM 812 C C . GLY A 1 109 ? -9.555 20.719 1.237 1 95.81 109 GLY A C 1
ATOM 813 O O . GLY A 1 109 ? -9.883 21.891 1.415 1 95.81 109 GLY A O 1
ATOM 8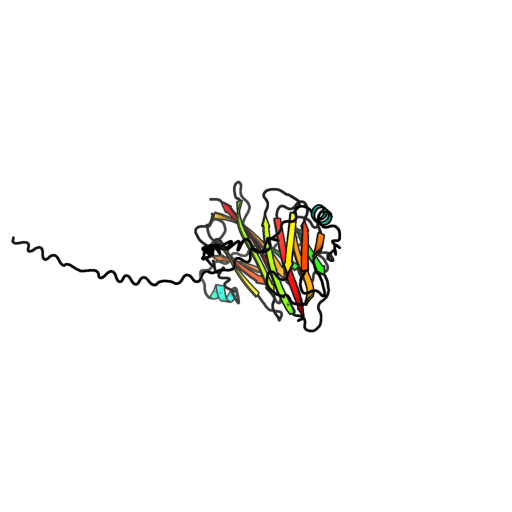14 N N . SER A 1 110 ? -9.891 19.703 1.997 1 97.88 110 SER A N 1
ATOM 815 C CA . SER A 1 110 ? -10.391 19.953 3.346 1 97.88 110 SER A CA 1
ATOM 816 C C . SER A 1 110 ? -9.266 20.359 4.289 1 97.88 110 SER A C 1
ATOM 818 O O . SER A 1 110 ? -8.086 20.234 3.951 1 97.88 110 SER A O 1
ATOM 820 N N . ILE A 1 111 ? -9.688 20.828 5.402 1 98 111 ILE A N 1
ATOM 821 C CA . ILE A 1 111 ? -8.703 21.141 6.43 1 98 111 ILE A CA 1
ATOM 822 C C . ILE A 1 111 ? -8.164 19.844 7.035 1 98 111 ILE A C 1
ATOM 824 O O . ILE A 1 111 ? -8.906 19.094 7.664 1 98 111 ILE A O 1
ATOM 828 N N . VAL A 1 112 ? -6.969 19.625 6.887 1 98.19 112 VAL A N 1
ATOM 829 C CA . VAL A 1 112 ? -6.359 18.359 7.309 1 98.19 112 VAL A CA 1
ATOM 830 C C . VAL A 1 112 ? -6.324 18.297 8.836 1 98.19 112 VAL A C 1
ATOM 832 O O . VAL A 1 112 ? -5.887 19.234 9.5 1 98.19 112 VAL A O 1
ATOM 835 N N . THR A 1 113 ? -6.789 17.188 9.398 1 98.5 113 THR A N 1
ATOM 836 C CA . THR A 1 113 ? -6.801 17.016 10.852 1 98.5 113 THR A CA 1
ATOM 837 C C . THR A 1 113 ? -5.832 15.914 11.273 1 98.5 113 THR A C 1
ATOM 839 O O . THR A 1 113 ? -5.203 16 12.328 1 98.5 113 THR A O 1
ATOM 842 N N . PHE A 1 114 ? -5.734 14.867 10.391 1 97.31 114 PHE A N 1
ATOM 843 C CA . PHE A 1 114 ? -4.934 13.695 10.734 1 97.31 114 PHE A CA 1
ATOM 844 C C . PHE A 1 114 ? -4.383 13.031 9.477 1 97.31 114 PHE A C 1
ATOM 846 O O . PHE A 1 114 ? -5.074 12.938 8.461 1 97.31 114 PHE A O 1
ATOM 853 N N . VAL A 1 115 ? -3.115 12.641 9.531 1 97.19 115 VAL A N 1
ATOM 854 C CA . VAL A 1 115 ? -2.49 11.891 8.445 1 97.19 115 VAL A CA 1
ATOM 855 C C . VAL A 1 115 ? -1.867 10.609 8.992 1 97.19 115 VAL A C 1
ATOM 857 O O . VAL A 1 115 ? -1.218 10.625 10.039 1 97.19 115 VAL A O 1
ATOM 860 N N . GLU A 1 116 ? -2.104 9.57 8.297 1 94.38 116 GLU A N 1
ATOM 861 C CA . GLU A 1 116 ? -1.422 8.305 8.57 1 94.38 116 GLU A CA 1
ATOM 862 C C . GLU A 1 116 ? -0.733 7.773 7.316 1 94.38 116 GLU A C 1
ATOM 864 O O . GLU A 1 116 ? -1.336 7.73 6.242 1 94.38 116 GLU A O 1
ATOM 869 N N . LEU A 1 117 ? 0.509 7.414 7.508 1 94.31 117 LEU A N 1
ATOM 870 C CA . LEU A 1 117 ? 1.314 6.797 6.461 1 94.31 117 LEU A CA 1
ATOM 871 C C . LEU A 1 117 ? 1.894 5.465 6.93 1 94.31 117 LEU A C 1
ATOM 873 O O . LEU A 1 117 ? 2.604 5.414 7.938 1 94.31 117 LEU A O 1
ATOM 877 N N . ILE A 1 118 ? 1.544 4.395 6.223 1 92.44 118 ILE A N 1
ATOM 878 C CA . ILE A 1 118 ? 2.168 3.1 6.477 1 92.44 118 ILE A CA 1
ATOM 879 C C . ILE A 1 118 ? 3.09 2.734 5.312 1 92.44 118 ILE A C 1
ATOM 881 O O . ILE A 1 118 ? 2.646 2.65 4.164 1 92.44 118 ILE A O 1
ATOM 885 N N . CYS A 1 119 ? 4.352 2.498 5.652 1 92.81 119 CYS A N 1
ATOM 886 C CA . CYS A 1 119 ? 5.352 2.205 4.633 1 92.81 119 CYS A CA 1
ATOM 887 C C . CYS A 1 119 ? 5.898 0.792 4.797 1 92.81 119 CYS A C 1
ATOM 889 O O . CYS A 1 119 ? 6.016 0.293 5.918 1 92.81 119 CYS A O 1
ATOM 891 N N . THR A 1 120 ? 6.164 0.226 3.678 1 91.44 120 THR A N 1
ATOM 892 C CA . THR A 1 120 ? 6.875 -1.047 3.646 1 91.44 120 THR A CA 1
ATOM 893 C C . THR A 1 120 ? 8.234 -0.89 2.967 1 91.44 120 THR A C 1
ATOM 895 O O . THR A 1 120 ? 8.336 -0.247 1.92 1 91.44 120 THR A O 1
ATOM 898 N N . GLN A 1 121 ? 9.258 -1.387 3.664 1 90.94 121 GLN A N 1
ATOM 899 C CA . GLN A 1 121 ? 10.648 -1.26 3.227 1 90.94 121 GLN A CA 1
ATOM 900 C C . GLN A 1 121 ? 11.508 -2.373 3.811 1 90.94 121 GLN A C 1
ATOM 902 O O . GLN A 1 121 ? 11.039 -3.17 4.625 1 90.94 121 GLN A O 1
ATOM 907 N N . ASP A 1 122 ? 12.812 -2.471 3.379 1 89.69 122 ASP A N 1
ATOM 908 C CA . ASP A 1 122 ? 13.664 -3.586 3.775 1 89.69 122 ASP A CA 1
ATOM 909 C C . ASP A 1 122 ? 14.133 -3.43 5.219 1 89.69 122 ASP A C 1
ATOM 911 O O . ASP A 1 122 ? 14.43 -4.418 5.895 1 89.69 122 ASP A O 1
ATOM 915 N N . ASN A 1 123 ? 14.297 -2.219 5.656 1 87.5 123 ASN A N 1
ATOM 916 C CA . ASN A 1 123 ? 14.656 -1.911 7.035 1 87.5 123 ASN A CA 1
ATOM 917 C C . ASN A 1 123 ? 13.867 -0.72 7.566 1 87.5 123 ASN A C 1
ATOM 919 O O . ASN A 1 123 ? 13.094 -0.1 6.828 1 87.5 123 ASN A O 1
ATOM 923 N N . SER A 1 124 ? 13.969 -0.42 8.789 1 88.19 124 SER A N 1
ATOM 924 C CA . SER A 1 124 ? 13.133 0.609 9.391 1 88.19 124 SER A CA 1
ATOM 925 C C . SER A 1 124 ? 13.797 1.979 9.32 1 88.19 124 SER A C 1
ATOM 927 O O . SER A 1 124 ? 13.359 2.922 9.984 1 88.19 124 SER A O 1
ATOM 929 N N . GLU A 1 125 ? 14.852 2.055 8.531 1 88.5 125 GLU A N 1
ATOM 930 C CA . GLU A 1 125 ? 15.562 3.33 8.469 1 88.5 125 GLU A CA 1
ATOM 931 C C . GLU A 1 125 ? 14.867 4.301 7.516 1 88.5 125 GLU A C 1
ATOM 933 O O . GLU A 1 125 ? 14.336 3.891 6.477 1 88.5 125 GLU A O 1
ATOM 938 N N . GLY A 1 126 ? 14.883 5.566 7.863 1 89 126 GLY A N 1
ATOM 939 C CA . GLY A 1 126 ? 14.188 6.625 7.152 1 89 126 GLY A CA 1
ATOM 940 C C . GLY A 1 126 ? 13.281 7.453 8.047 1 89 126 GLY A C 1
ATOM 941 O O . GLY A 1 126 ? 13.258 7.258 9.266 1 89 126 GLY A O 1
ATOM 942 N N . ASN A 1 127 ? 12.664 8.453 7.359 1 89.44 127 ASN A N 1
ATOM 943 C CA . ASN A 1 127 ? 11.773 9.367 8.07 1 89.44 127 ASN A CA 1
ATOM 944 C C . ASN A 1 127 ? 10.758 10.008 7.125 1 89.44 127 ASN A C 1
ATOM 946 O O . ASN A 1 127 ? 10.781 9.758 5.918 1 89.44 127 ASN A O 1
ATOM 950 N N . ALA A 1 128 ? 9.812 10.695 7.742 1 92.44 128 ALA A N 1
ATOM 951 C CA . ALA A 1 128 ? 8.828 11.469 6.988 1 92.44 128 ALA A CA 1
ATOM 952 C C . ALA A 1 128 ? 8.695 12.883 7.555 1 92.44 128 ALA A C 1
ATOM 954 O O . ALA A 1 128 ? 8.734 13.078 8.773 1 92.44 128 ALA A O 1
ATOM 955 N N . TYR A 1 129 ? 8.508 13.828 6.531 1 91.56 129 TYR A N 1
ATOM 956 C CA . TYR A 1 129 ? 8.445 15.242 6.891 1 91.56 129 TYR A CA 1
ATOM 957 C C . TYR A 1 129 ? 7.363 15.961 6.094 1 91.56 129 TYR A C 1
ATOM 959 O O . TYR A 1 129 ? 7.188 15.703 4.898 1 91.56 129 TYR A O 1
ATOM 967 N N . VAL A 1 130 ? 6.742 16.891 6.875 1 91.44 130 VAL A N 1
ATOM 968 C CA . VAL A 1 130 ? 5.941 17.859 6.133 1 91.44 130 VAL A CA 1
ATOM 969 C C . VAL A 1 130 ? 6.852 18.922 5.527 1 91.44 130 VAL A C 1
ATOM 971 O O . VAL A 1 130 ? 7.656 19.531 6.234 1 91.44 130 VAL A O 1
ATOM 974 N N . VAL A 1 131 ? 6.652 19.172 4.215 1 87.56 131 VAL A N 1
ATOM 975 C CA . VAL A 1 131 ? 7.531 20.141 3.562 1 87.56 131 VAL A CA 1
ATOM 976 C C . VAL A 1 131 ? 6.723 21.344 3.102 1 87.56 131 VAL A C 1
ATOM 978 O O . VAL A 1 131 ? 7.289 22.359 2.666 1 87.56 131 VAL A O 1
ATOM 981 N N . ALA A 1 132 ? 5.434 21.172 3.098 1 85.44 132 ALA A N 1
ATOM 982 C CA . ALA A 1 132 ? 4.543 22.281 2.803 1 85.44 132 ALA A CA 1
ATOM 983 C C . ALA A 1 132 ? 3.158 22.062 3.398 1 85.44 132 ALA A C 1
ATOM 985 O O . ALA A 1 132 ? 2.666 20.922 3.422 1 85.44 132 ALA A O 1
ATOM 986 N N . GLY A 1 133 ? 2.453 23.109 3.898 1 91.25 133 GLY A N 1
ATOM 987 C CA . GLY A 1 133 ? 1.15 22.984 4.535 1 91.25 133 GLY A CA 1
ATOM 988 C C . GLY A 1 133 ? 1.204 22.25 5.867 1 91.25 133 GLY A C 1
ATOM 989 O O . GLY A 1 133 ? 2.105 22.5 6.672 1 91.25 133 GLY A O 1
ATOM 990 N N . GLY A 1 134 ? 0.092 21.469 6.098 1 93.5 134 GLY A N 1
ATOM 991 C CA . GLY A 1 134 ? 0.108 20.75 7.363 1 93.5 134 GLY A CA 1
ATOM 992 C C . GLY A 1 134 ? -1.257 20.672 8.023 1 93.5 134 GLY A C 1
ATOM 993 O O . GLY A 1 134 ? -2.271 20.984 7.398 1 93.5 134 GLY A O 1
ATOM 994 N N . ILE A 1 135 ? -1.162 20.156 9.195 1 95.88 135 ILE A N 1
ATOM 995 C CA . ILE A 1 135 ? -2.385 20.062 9.984 1 95.88 135 ILE A CA 1
ATOM 996 C C . ILE A 1 135 ? -2.986 21.453 10.164 1 95.88 135 ILE A C 1
ATOM 998 O O . ILE A 1 135 ? -2.266 22.422 10.422 1 95.88 135 ILE A O 1
ATOM 1002 N N . GLY A 1 136 ? -4.285 21.5 10 1 96.56 136 GLY A N 1
ATOM 1003 C CA . GLY A 1 136 ? -4.961 22.781 10.125 1 96.56 136 GLY A CA 1
ATOM 1004 C C . GLY A 1 136 ? -5.012 23.562 8.828 1 96.56 136 GLY A C 1
ATOM 1005 O O . GLY A 1 136 ? -5.629 24.625 8.758 1 96.56 136 GLY A O 1
ATOM 1006 N N . GLN A 1 137 ? -4.395 23.078 7.789 1 96.25 137 GLN A N 1
ATOM 1007 C CA . GLN A 1 137 ? -4.402 23.688 6.461 1 96.25 137 GLN A CA 1
ATOM 1008 C C . GLN A 1 137 ? -5.148 22.812 5.461 1 96.25 137 GLN A C 1
ATOM 1010 O O . GLN A 1 137 ? -5.43 21.641 5.742 1 96.25 137 GLN A O 1
ATOM 1015 N N . ARG A 1 138 ? -5.5 23.422 4.32 1 97.56 138 ARG A N 1
ATOM 1016 C CA . ARG A 1 138 ? -6.266 22.688 3.314 1 97.56 138 ARG A CA 1
ATOM 1017 C C . ARG A 1 138 ? -5.344 21.922 2.373 1 97.56 138 ARG A C 1
ATOM 1019 O O . ARG A 1 138 ? -5.801 21.344 1.391 1 97.56 138 ARG A O 1
ATOM 1026 N N . PHE A 1 139 ? -4.047 22.016 2.664 1 95.06 139 PHE A N 1
ATOM 1027 C CA . PHE A 1 139 ? -3.055 21.297 1.869 1 95.06 139 PHE A CA 1
ATOM 1028 C C . PHE A 1 139 ? -1.9 20.828 2.742 1 95.06 139 PHE A C 1
ATOM 1030 O O . PHE A 1 139 ? -1.588 21.453 3.76 1 95.06 139 PHE A O 1
ATOM 1037 N N . ILE A 1 140 ? -1.336 19.656 2.326 1 94.38 140 ILE A N 1
ATOM 1038 C CA . ILE A 1 140 ? -0.157 19.141 3.012 1 94.38 140 ILE A CA 1
ATOM 1039 C C . ILE A 1 140 ? 0.719 18.375 2.021 1 94.38 140 ILE A C 1
ATOM 1041 O O . ILE A 1 140 ? 0.21 17.641 1.172 1 94.38 140 ILE A O 1
ATOM 1045 N N . SER A 1 141 ? 1.962 18.656 2.076 1 91.81 141 SER A N 1
ATOM 1046 C CA . SER A 1 141 ? 2.949 17.922 1.295 1 91.81 141 SER A CA 1
ATOM 1047 C C . SER A 1 141 ? 3.982 17.25 2.197 1 91.81 141 SER A C 1
ATOM 1049 O O . SER A 1 141 ? 4.586 17.906 3.047 1 91.81 141 SER A O 1
ATOM 1051 N N . ILE A 1 142 ? 4.145 15.938 2.037 1 92.19 142 ILE A N 1
ATOM 1052 C CA . ILE A 1 142 ? 5.004 15.125 2.891 1 92.19 142 ILE A CA 1
ATOM 1053 C C . ILE A 1 142 ? 6.074 14.438 2.043 1 92.19 142 ILE A C 1
ATOM 1055 O O . ILE A 1 142 ? 5.785 13.93 0.956 1 92.19 142 ILE A O 1
ATOM 1059 N N . VAL A 1 143 ? 7.242 14.477 2.531 1 90.38 143 VAL A N 1
ATOM 1060 C CA . VAL A 1 143 ? 8.305 13.664 1.948 1 90.38 143 VAL A CA 1
ATOM 1061 C C . VAL A 1 143 ? 8.641 12.5 2.881 1 90.38 143 VAL A C 1
ATOM 1063 O O . VAL A 1 143 ? 8.93 12.711 4.062 1 90.38 143 VAL A O 1
ATOM 1066 N N . VAL A 1 144 ? 8.555 11.305 2.391 1 93.12 144 VAL A N 1
ATOM 1067 C CA . VAL A 1 144 ? 8.93 10.117 3.145 1 93.12 144 VAL A CA 1
ATOM 1068 C C . VAL A 1 144 ? 10.188 9.492 2.547 1 93.12 144 VAL A C 1
ATOM 1070 O O . VAL A 1 144 ? 10.305 9.367 1.326 1 93.12 144 VAL A O 1
ATOM 1073 N N . GLU A 1 145 ? 11.086 9.117 3.506 1 91.25 145 GLU A N 1
ATOM 1074 C CA . GLU A 1 145 ? 12.367 8.562 3.094 1 91.25 145 GLU A CA 1
ATOM 1075 C C . GLU A 1 145 ? 12.578 7.16 3.666 1 91.25 145 GLU A C 1
ATOM 1077 O O . GLU A 1 145 ? 12.219 6.895 4.816 1 91.25 145 GLU A O 1
ATOM 1082 N N . ALA A 1 146 ? 13.094 6.285 2.82 1 91.75 146 ALA A N 1
ATOM 1083 C CA . ALA A 1 146 ? 13.578 4.973 3.227 1 91.75 146 ALA A CA 1
ATOM 1084 C C . ALA A 1 146 ? 15.023 4.762 2.785 1 91.75 146 ALA A C 1
ATOM 1086 O O . ALA A 1 146 ? 15.43 5.23 1.718 1 91.75 146 ALA A O 1
ATOM 1087 N N . LYS A 1 147 ? 15.773 4.062 3.6 1 91.19 147 LYS A N 1
ATOM 1088 C CA . LYS A 1 147 ? 17.188 3.896 3.307 1 91.19 147 LYS A CA 1
ATOM 1089 C C . LYS A 1 147 ? 17.5 2.477 2.836 1 91.19 147 LYS A C 1
ATOM 1091 O O . LYS A 1 147 ? 16.938 1.511 3.354 1 91.19 147 LYS A O 1
ATOM 1096 N N . GLN A 1 148 ? 18.391 2.432 1.87 1 92.56 148 GLN A N 1
ATOM 1097 C CA . GLN A 1 148 ? 18.969 1.164 1.437 1 92.56 148 GLN A CA 1
ATOM 1098 C C . GLN A 1 148 ? 17.891 0.093 1.288 1 92.56 148 GLN A C 1
ATOM 1100 O O . GLN A 1 148 ? 17.984 -0.967 1.913 1 92.56 148 GLN A O 1
ATOM 1105 N N . THR A 1 149 ? 16.953 0.322 0.413 1 93.31 149 THR A N 1
ATOM 1106 C CA . THR A 1 149 ? 15.852 -0.607 0.215 1 93.31 149 THR A CA 1
ATOM 1107 C C . THR A 1 149 ? 15.75 -1.024 -1.249 1 93.31 149 THR A C 1
ATOM 1109 O O . THR A 1 149 ? 16.016 -0.224 -2.148 1 93.31 149 THR A O 1
ATOM 1112 N N . ASN A 1 150 ? 15.312 -2.252 -1.537 1 93.56 150 ASN A N 1
ATOM 1113 C CA . ASN A 1 150 ? 15.031 -2.748 -2.881 1 93.56 150 ASN A CA 1
ATOM 1114 C C . ASN A 1 150 ? 13.57 -2.543 -3.26 1 93.56 150 ASN A C 1
ATOM 1116 O O . ASN A 1 150 ? 13.211 -2.631 -4.438 1 93.56 150 ASN A O 1
ATOM 1120 N N . SER A 1 151 ? 12.797 -2.32 -2.283 1 92.06 151 SER A N 1
ATOM 1121 C CA . SER A 1 151 ? 11.367 -2.098 -2.502 1 92.06 151 SER A CA 1
ATOM 1122 C C . SER A 1 151 ? 10.7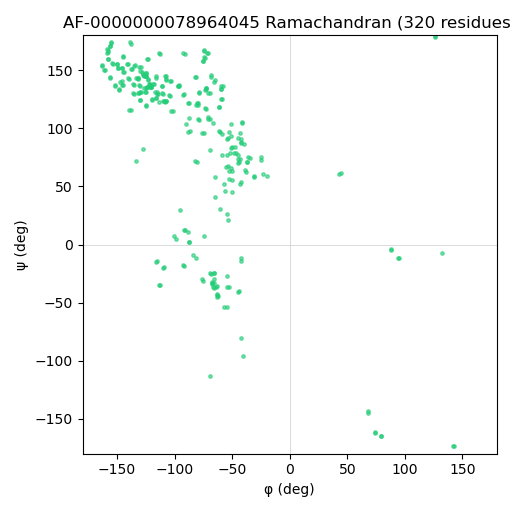97 -1.117 -1.48 1 92.06 151 SER A C 1
ATOM 1124 O O . SER A 1 151 ? 11.203 -1.125 -0.315 1 92.06 151 SER A O 1
ATOM 1126 N N . PHE A 1 152 ? 9.961 -0.293 -1.973 1 93.38 152 PHE A N 1
ATOM 1127 C CA . PHE A 1 152 ? 9.273 0.661 -1.106 1 93.38 152 PHE A CA 1
ATOM 1128 C C . PHE A 1 152 ? 7.793 0.731 -1.442 1 93.38 152 PHE A C 1
ATOM 1130 O O . PHE A 1 152 ? 7.418 0.813 -2.615 1 93.38 152 PHE A O 1
ATOM 1137 N N . GLY A 1 153 ? 6.938 0.607 -0.488 1 94.56 153 GLY A N 1
ATOM 1138 C CA . GLY A 1 153 ? 5.504 0.813 -0.627 1 94.56 153 GLY A CA 1
ATOM 1139 C C . GLY A 1 153 ? 4.93 1.751 0.419 1 94.56 153 GLY A C 1
ATOM 1140 O O . GLY A 1 153 ? 5.484 1.884 1.512 1 94.56 153 GLY A O 1
ATOM 1141 N N . TYR A 1 154 ? 3.848 2.395 0.058 1 94.75 154 TYR A N 1
ATOM 1142 C CA . TYR A 1 154 ? 3.18 3.225 1.054 1 94.75 154 TYR A CA 1
ATOM 1143 C C . TYR A 1 154 ? 1.665 3.115 0.928 1 94.75 154 TYR A C 1
ATOM 1145 O O . TYR A 1 154 ? 1.146 2.801 -0.146 1 94.75 154 TYR A O 1
ATOM 1153 N N . GLN A 1 155 ? 1.043 3.371 1.962 1 95.12 155 GLN A N 1
ATOM 1154 C CA . GLN A 1 155 ? -0.384 3.641 2.094 1 95.12 155 GLN A CA 1
ATOM 1155 C C . GLN A 1 155 ? -0.631 4.918 2.895 1 95.12 155 GLN A C 1
ATOM 1157 O O . GLN A 1 155 ? -0.199 5.027 4.043 1 95.12 155 GLN A O 1
ATOM 1162 N N . ALA A 1 156 ? -1.359 5.801 2.273 1 96.81 156 ALA A N 1
ATOM 1163 C CA . ALA A 1 156 ? -1.605 7.086 2.918 1 96.81 156 ALA A CA 1
ATOM 1164 C C . ALA A 1 156 ? -3.1 7.336 3.098 1 96.81 156 ALA A C 1
ATOM 1166 O O . ALA A 1 156 ? -3.895 7.055 2.197 1 96.81 156 ALA A O 1
ATOM 1167 N N . GLN A 1 157 ? -3.402 7.84 4.254 1 96.62 157 GLN A N 1
ATOM 1168 C CA . GLN A 1 157 ? -4.754 8.297 4.547 1 96.62 157 GLN A CA 1
ATOM 1169 C C . GLN A 1 157 ? -4.746 9.711 5.125 1 96.62 157 GLN A C 1
ATOM 1171 O O . GLN A 1 157 ? -3.973 10.008 6.039 1 96.62 157 GLN A O 1
ATOM 1176 N N . TYR A 1 158 ? -5.613 10.531 4.527 1 97.88 158 TYR A N 1
ATOM 1177 C CA . TYR A 1 158 ? -5.797 11.898 4.992 1 97.88 158 TYR A CA 1
ATOM 1178 C C . TYR A 1 158 ? -7.211 12.109 5.52 1 97.88 158 TYR A C 1
ATOM 1180 O O . TYR A 1 158 ? -8.188 11.836 4.82 1 97.88 158 TYR A O 1
ATOM 1188 N N . PHE A 1 159 ? -7.215 12.594 6.746 1 97.81 159 PHE A N 1
ATOM 1189 C CA . PHE A 1 159 ? -8.492 12.969 7.34 1 97.81 159 PHE A CA 1
ATOM 1190 C C . PHE A 1 159 ? -8.617 14.484 7.434 1 97.81 159 PHE A C 1
ATOM 1192 O O . PHE A 1 159 ? -7.613 15.188 7.578 1 97.81 159 PHE A O 1
ATOM 1199 N N . GLY A 1 160 ? -9.867 14.922 7.246 1 98.38 160 GLY A N 1
ATOM 1200 C CA . GLY A 1 160 ? -10.07 16.359 7.266 1 98.38 160 GLY A CA 1
ATOM 1201 C C . GLY A 1 160 ? -11.508 16.75 7.562 1 98.38 160 GLY A C 1
ATOM 1202 O O . GLY A 1 160 ? -12.391 15.891 7.641 1 98.38 160 GLY A O 1
ATOM 1203 N N . SER A 1 161 ? -11.586 18.094 7.816 1 96.69 161 SER A N 1
ATOM 1204 C CA . SER A 1 161 ? -12.883 18.703 8.07 1 96.69 161 SER A CA 1
ATOM 1205 C C . SER A 1 161 ? -13.086 19.938 7.207 1 96.69 161 SER A C 1
ATOM 1207 O O . SER A 1 161 ? -12.133 20.469 6.641 1 96.69 161 SER A O 1
ATOM 1209 N N . ASP A 1 162 ? -14.367 20.25 6.82 1 88.25 162 ASP A N 1
ATOM 1210 C CA . ASP A 1 162 ? -14.664 21.422 6 1 88.25 162 ASP A CA 1
ATOM 1211 C C . ASP A 1 162 ? -14.516 22.703 6.809 1 88.25 162 ASP A C 1
ATOM 1213 O O . ASP A 1 162 ? -14.703 22.703 8.023 1 88.25 162 ASP A O 1
ATOM 1217 N N . MET B 1 1 ? -25.219 -29.188 -71.812 1 26.84 1 MET B N 1
ATOM 1218 C CA . MET B 1 1 ? -24 -28.75 -71.125 1 26.84 1 MET B CA 1
ATOM 1219 C C . MET B 1 1 ? -24.078 -27.266 -70.75 1 26.84 1 MET B C 1
ATOM 1221 O O . MET B 1 1 ? -23.062 -26.656 -70.438 1 26.84 1 MET B O 1
ATOM 1225 N N . CYS B 1 2 ? -25.156 -26.594 -71.188 1 30.05 2 CYS B N 1
ATOM 1226 C CA . CYS B 1 2 ? -25.234 -25.141 -71.062 1 30.05 2 CYS B CA 1
ATOM 1227 C C . CYS B 1 2 ? -25.375 -24.688 -69.625 1 30.05 2 CYS B C 1
ATOM 1229 O O . CYS B 1 2 ? -26.406 -24.922 -69 1 30.05 2 CYS B O 1
ATOM 1231 N N . LYS B 1 3 ? -24.141 -24.641 -68.938 1 34.78 3 LYS B N 1
ATOM 1232 C CA . LYS B 1 3 ? -23.75 -24.344 -67.562 1 34.78 3 LYS B CA 1
ATOM 1233 C C . LYS B 1 3 ? -24.047 -22.891 -67.188 1 34.78 3 LYS B C 1
ATOM 1235 O O . LYS B 1 3 ? -23.359 -21.969 -67.625 1 34.78 3 LYS B O 1
ATOM 1240 N N . LEU B 1 4 ? -25.391 -22.484 -67.312 1 31.89 4 LEU B N 1
ATOM 1241 C CA . LEU B 1 4 ? -25.797 -21.141 -66.938 1 31.89 4 LEU B CA 1
ATOM 1242 C C . LEU B 1 4 ? -25.312 -20.781 -65.562 1 31.89 4 LEU B C 1
ATOM 1244 O O . LEU B 1 4 ? -25.594 -21.5 -64.625 1 31.89 4 LEU B O 1
ATOM 1248 N N . SER B 1 5 ? -24.25 -19.953 -65.5 1 31.12 5 SER B N 1
ATOM 1249 C CA . SER B 1 5 ? -23.391 -19.281 -64.5 1 31.12 5 SER B CA 1
ATOM 1250 C C . SER B 1 5 ? -24.156 -18.266 -63.688 1 31.12 5 SER B C 1
ATOM 1252 O O . SER B 1 5 ? -24.391 -17.141 -64.125 1 31.12 5 SER B O 1
ATOM 1254 N N . LEU B 1 6 ? -25.453 -18.578 -63.25 1 31.95 6 LEU B N 1
ATOM 1255 C CA . LEU B 1 6 ? -26.172 -17.531 -62.562 1 31.95 6 LEU B CA 1
ATOM 1256 C C . LEU B 1 6 ? -25.344 -16.984 -61.406 1 31.95 6 LEU B C 1
ATOM 1258 O O . LEU B 1 6 ? -24.922 -17.734 -60.5 1 31.95 6 LEU B O 1
ATOM 1262 N N . CYS B 1 7 ? -24.609 -15.812 -61.656 1 28.33 7 CYS B N 1
ATOM 1263 C CA . CYS B 1 7 ? -23.828 -14.875 -60.875 1 28.33 7 CYS B CA 1
ATOM 1264 C C . CYS B 1 7 ? -24.641 -14.305 -59.719 1 28.33 7 CYS B C 1
ATOM 1266 O O . CYS B 1 7 ? -25.625 -13.617 -59.938 1 28.33 7 CYS B O 1
ATOM 1268 N N . LEU B 1 8 ? -25 -15.18 -58.719 1 28.44 8 LEU B N 1
ATOM 1269 C CA . LEU B 1 8 ? -25.656 -14.719 -57.5 1 28.44 8 LEU B CA 1
ATOM 1270 C C . LEU B 1 8 ? -24.906 -13.539 -56.875 1 28.44 8 LEU B C 1
ATOM 1272 O O . LEU B 1 8 ? -23.734 -13.68 -56.469 1 28.44 8 LEU B O 1
ATOM 1276 N N . LEU B 1 9 ? -25.156 -12.273 -57.344 1 27.41 9 LEU B N 1
ATOM 1277 C CA . LEU B 1 9 ? -24.703 -10.977 -56.875 1 27.41 9 LEU B CA 1
ATOM 1278 C C . LEU B 1 9 ? -25.109 -10.766 -55.406 1 27.41 9 LEU B C 1
ATOM 1280 O O . LEU B 1 9 ? -26.281 -10.531 -55.125 1 27.41 9 LEU B O 1
ATOM 1284 N N . VAL B 1 10 ? -24.828 -11.641 -54.469 1 28.59 10 VAL B N 1
ATOM 1285 C CA . VAL B 1 10 ? -25.219 -11.359 -53.094 1 28.59 10 VAL B CA 1
ATOM 1286 C C . VAL B 1 10 ? -24.578 -10.055 -52.625 1 28.59 10 VAL B C 1
ATOM 1288 O O . VAL B 1 10 ? -23.344 -9.961 -52.531 1 28.59 10 VAL B O 1
ATOM 1291 N N . ALA B 1 11 ? -25.078 -8.875 -53.031 1 25.47 11 ALA B N 1
ATOM 1292 C CA . ALA B 1 11 ? -24.656 -7.566 -52.531 1 25.47 11 ALA B CA 1
ATOM 1293 C C . ALA B 1 11 ? -24.703 -7.508 -51 1 25.47 11 ALA B C 1
ATOM 1295 O O . ALA B 1 11 ? -25.766 -7.625 -50.406 1 25.47 11 ALA B O 1
ATOM 1296 N N . ILE B 1 12 ? -23.672 -8.086 -50.344 1 28.7 12 ILE B N 1
ATOM 1297 C CA . ILE B 1 12 ? -23.453 -7.992 -48.906 1 28.7 12 ILE B CA 1
ATOM 1298 C C . ILE B 1 12 ? -23.422 -6.527 -48.5 1 28.7 12 ILE B C 1
ATOM 1300 O O . ILE B 1 12 ? -22.562 -5.762 -48.938 1 28.7 12 ILE B O 1
ATOM 1304 N N . PHE B 1 13 ? -24.578 -5.852 -48.406 1 27.25 13 PHE B N 1
ATOM 1305 C CA . PHE B 1 13 ? -24.688 -4.523 -47.812 1 27.25 13 PHE B CA 1
ATOM 1306 C C . PHE B 1 13 ? -23.875 -4.426 -46.531 1 27.25 13 PHE B C 1
ATOM 1308 O O . PHE B 1 13 ? -24.078 -5.219 -45.594 1 27.25 13 PHE B O 1
ATOM 1315 N N . GLY B 1 14 ? -22.609 -3.891 -46.656 1 26.11 14 GLY B N 1
ATOM 1316 C CA . GLY B 1 14 ? -21.641 -3.441 -45.656 1 26.11 14 GLY B CA 1
ATOM 1317 C C . GLY B 1 14 ? -22.219 -2.445 -44.688 1 26.11 14 GLY B C 1
ATOM 1318 O O . GLY B 1 14 ? -22.578 -1.327 -45.062 1 26.11 14 GLY B O 1
ATOM 1319 N N . CYS B 1 15 ? -23.25 -2.861 -43.875 1 25.5 15 CYS B N 1
ATOM 1320 C CA . CYS B 1 15 ? -23.641 -1.941 -42.812 1 25.5 15 CYS B CA 1
ATOM 1321 C C . CYS B 1 15 ? -22.422 -1.343 -42.156 1 25.5 15 CYS B C 1
ATOM 1323 O O . CYS B 1 15 ? -21.641 -2.061 -41.5 1 25.5 15 CYS B O 1
ATOM 1325 N N . LEU B 1 16 ? -21.906 -0.227 -42.688 1 24.97 16 LEU B N 1
ATOM 1326 C CA . LEU B 1 16 ? -20.938 0.701 -42.125 1 24.97 16 LEU B CA 1
ATOM 1327 C C . LEU B 1 16 ? -21.375 1.2 -40.75 1 24.97 16 LEU B C 1
ATOM 1329 O O . LEU B 1 16 ? -21.953 2.289 -40.656 1 24.97 16 LEU B O 1
ATOM 1333 N N . VAL B 1 17 ? -22.219 0.524 -40.062 1 25.08 17 VAL B N 1
ATOM 1334 C CA . VAL B 1 17 ? -22.516 1.308 -38.875 1 25.08 17 VAL B CA 1
ATOM 1335 C C . VAL B 1 17 ? -21.203 1.732 -38.188 1 25.08 17 VAL B C 1
ATOM 1337 O O . VAL B 1 17 ? -20.391 0.887 -37.812 1 25.08 17 VAL B O 1
ATOM 1340 N N . ALA B 1 18 ? -20.641 2.826 -38.719 1 22.72 18 ALA B N 1
ATOM 1341 C CA . ALA B 1 18 ? -19.578 3.602 -38.094 1 22.72 18 ALA B CA 1
ATOM 1342 C C . ALA B 1 18 ? -19.922 3.961 -36.656 1 22.72 18 ALA B C 1
ATOM 1344 O O . ALA B 1 18 ? -20.828 4.773 -36.406 1 22.72 18 ALA B O 1
ATOM 1345 N N . ASP B 1 19 ? -20.406 3.078 -35.875 1 23.7 19 ASP B N 1
ATOM 1346 C CA . ASP B 1 19 ? -20.641 3.578 -34.531 1 23.7 19 ASP B CA 1
ATOM 1347 C C . ASP B 1 19 ? -19.453 4.402 -34.031 1 23.7 19 ASP B C 1
ATOM 1349 O O . ASP B 1 19 ? -18.312 3.947 -34.094 1 23.7 19 ASP B O 1
ATOM 1353 N N . SER B 1 20 ? -19.547 5.734 -34.281 1 23.23 20 SER B N 1
ATOM 1354 C CA . SER B 1 20 ? -18.75 6.793 -33.688 1 23.23 20 SER B CA 1
ATOM 1355 C C . SER B 1 20 ? -18.578 6.578 -32.188 1 23.23 20 SER B C 1
ATOM 1357 O O . SER B 1 20 ? -19.531 6.73 -31.406 1 23.23 20 SER B O 1
ATOM 1359 N N . LEU B 1 21 ? -18.156 5.469 -31.875 1 24.05 21 LEU B N 1
ATOM 1360 C CA . LEU B 1 21 ? -17.859 5.414 -30.453 1 24.05 21 LEU B CA 1
ATOM 1361 C C . LEU B 1 21 ? -17.062 6.641 -30 1 24.05 21 LEU B C 1
ATOM 1363 O O . LEU B 1 21 ? -15.984 6.898 -30.531 1 24.05 21 LEU B O 1
ATOM 1367 N N . ALA B 1 22 ? -17.75 7.816 -29.797 1 22.62 22 ALA B N 1
ATOM 1368 C CA . ALA B 1 22 ? -17.234 8.969 -29.062 1 22.62 22 ALA B CA 1
ATOM 1369 C C . ALA B 1 22 ? -16.375 8.516 -27.875 1 22.62 22 ALA B C 1
ATOM 1371 O O . ALA B 1 22 ? -16.875 7.836 -26.969 1 22.62 22 ALA B O 1
ATOM 1372 N N . GLY B 1 23 ? -15.227 8.094 -28.141 1 23.45 23 GLY B N 1
ATOM 1373 C CA . GLY B 1 23 ? -14.164 7.902 -27.172 1 23.45 23 GLY B CA 1
ATOM 1374 C C . GLY B 1 23 ? -14.141 8.977 -26.094 1 23.45 23 GLY B C 1
ATOM 1375 O O . GLY B 1 23 ? -13.93 10.156 -26.391 1 23.45 23 GLY B O 1
ATOM 1376 N N . VAL B 1 24 ? -15.102 8.961 -25.219 1 23.88 24 VAL B N 1
ATOM 1377 C CA . VAL B 1 24 ? -14.898 9.945 -24.156 1 23.88 24 VAL B CA 1
ATOM 1378 C C . VAL B 1 24 ? -13.438 9.953 -23.734 1 23.88 24 VAL B C 1
ATOM 1380 O O . VAL B 1 24 ? -12.875 8.906 -23.391 1 23.88 24 VAL B O 1
ATOM 1383 N N . ALA B 1 25 ? -12.711 10.922 -24.109 1 23.16 25 ALA B N 1
ATOM 1384 C CA . ALA B 1 25 ? -11.391 11.406 -23.703 1 23.16 25 ALA B CA 1
ATOM 1385 C C . ALA B 1 25 ? -11.211 11.297 -22.188 1 23.16 25 ALA B C 1
ATOM 1387 O O . ALA B 1 25 ? -11.914 11.953 -21.422 1 23.16 25 ALA B O 1
ATOM 1388 N N . ARG B 1 26 ? -11.227 10.055 -21.703 1 28.2 26 ARG B N 1
ATOM 1389 C CA . ARG B 1 26 ? -10.703 9.898 -20.359 1 28.2 26 ARG B CA 1
ATOM 1390 C C . ARG B 1 26 ? -9.609 10.914 -20.062 1 28.2 26 ARG B C 1
ATOM 1392 O O . ARG B 1 26 ? -8.484 10.781 -20.562 1 28.2 26 ARG B O 1
ATOM 1399 N N . ASN B 1 27 ? -9.875 12.242 -20.141 1 25.67 27 ASN B N 1
ATOM 1400 C CA . ASN B 1 27 ? -9.008 13.406 -19.984 1 25.67 27 ASN B CA 1
ATOM 1401 C C . ASN B 1 27 ? -8.016 13.219 -18.844 1 25.67 27 ASN B C 1
ATOM 1403 O O . ASN B 1 27 ? -6.809 13.383 -19.031 1 25.67 27 ASN B O 1
ATOM 1407 N N . GLY B 1 28 ? -8.328 13.734 -17.594 1 25.72 28 GLY B N 1
ATOM 1408 C CA . GLY B 1 28 ? -7.344 14.477 -16.828 1 25.72 28 GLY B CA 1
ATOM 1409 C C . GLY B 1 28 ? -6.387 13.578 -16.062 1 25.72 28 GLY B C 1
ATOM 1410 O O . GLY B 1 28 ? -6.809 12.828 -15.172 1 25.72 28 GLY B O 1
ATOM 1411 N N . ASP B 1 29 ? -5.402 12.836 -16.656 1 28.53 29 ASP B N 1
ATOM 1412 C CA . ASP B 1 29 ? -4.152 12.336 -16.094 1 28.53 29 ASP B CA 1
ATOM 1413 C C . ASP B 1 29 ? -3.719 13.164 -14.891 1 28.53 29 ASP B C 1
ATOM 1415 O O . ASP B 1 29 ? -3.154 14.25 -15.047 1 28.53 29 ASP B O 1
ATOM 1419 N N . VAL B 1 30 ? -4.418 13.242 -13.914 1 29.67 30 VAL B N 1
ATOM 1420 C CA . VAL B 1 30 ? -3.762 13.867 -12.766 1 29.67 30 VAL B CA 1
ATOM 1421 C C . VAL B 1 30 ? -2.412 13.203 -12.516 1 29.67 30 VAL B C 1
ATOM 1423 O O . VAL B 1 30 ? -2.354 12.039 -12.102 1 29.67 30 VAL B O 1
ATOM 1426 N N . GLN B 1 31 ? -1.459 13.242 -13.383 1 29.22 31 GLN B N 1
ATOM 1427 C CA . GLN B 1 31 ? -0.046 13.008 -13.102 1 29.22 31 GLN B CA 1
ATOM 1428 C C . GLN B 1 31 ? 0.287 13.305 -11.648 1 29.22 31 GLN B C 1
ATOM 1430 O O . GLN B 1 31 ? 0.292 14.469 -11.234 1 29.22 31 GLN B O 1
ATOM 1435 N N . ARG B 1 32 ? -0.16 12.32 -10.836 1 36.38 32 ARG B N 1
ATOM 1436 C CA . ARG B 1 32 ? 0.407 12.461 -9.5 1 36.38 32 ARG B CA 1
ATOM 1437 C C . ARG B 1 32 ? 1.9 12.766 -9.57 1 36.38 32 ARG B C 1
ATOM 1439 O O . ARG B 1 32 ? 2.682 11.945 -10.062 1 36.38 32 ARG B O 1
ATOM 1446 N N . GLN B 1 33 ? 2.211 13.914 -9.93 1 32.22 33 GLN B N 1
ATOM 1447 C CA . GLN B 1 33 ? 3.615 14.312 -9.922 1 32.22 33 GLN B CA 1
ATOM 1448 C C . GLN B 1 33 ? 4.312 13.852 -8.641 1 32.22 33 GLN B C 1
ATOM 1450 O O . GLN B 1 33 ? 4.062 14.391 -7.562 1 32.22 33 GLN B O 1
ATOM 1455 N N . ILE B 1 34 ? 4.477 12.484 -8.641 1 37.53 34 ILE B N 1
ATOM 1456 C CA . ILE B 1 34 ? 5.426 12.039 -7.629 1 37.53 34 ILE B CA 1
ATOM 1457 C C . ILE B 1 34 ? 6.746 12.797 -7.793 1 37.53 34 ILE B C 1
ATOM 1459 O O . ILE B 1 34 ? 7.379 12.727 -8.852 1 37.53 34 ILE B O 1
ATOM 1463 N N . VAL B 1 35 ? 6.906 13.797 -7.18 1 43.94 35 VAL B N 1
ATOM 1464 C CA . VAL B 1 35 ? 8.234 14.406 -7.172 1 43.94 35 VAL B CA 1
ATOM 1465 C C . VAL B 1 35 ? 9.164 13.602 -6.27 1 43.94 35 VAL B C 1
ATOM 1467 O O . VAL B 1 35 ? 8.93 13.492 -5.062 1 43.94 35 VAL B O 1
ATOM 1470 N N . VAL B 1 36 ? 9.883 12.734 -6.891 1 41.84 36 VAL B N 1
ATOM 1471 C CA . VAL B 1 36 ? 10.938 12.031 -6.172 1 41.84 36 VAL B CA 1
ATOM 1472 C C . VAL B 1 36 ? 11.969 13.031 -5.656 1 41.84 36 VAL B C 1
ATOM 1474 O O . VAL B 1 36 ? 12.625 13.719 -6.441 1 41.84 36 VAL B O 1
ATOM 1477 N N . VAL B 1 37 ? 11.797 13.359 -4.449 1 53.06 37 VAL B N 1
ATOM 1478 C CA . VAL B 1 37 ? 12.844 14.141 -3.801 1 53.06 37 VAL B CA 1
ATOM 1479 C C . VAL B 1 37 ? 14.078 13.266 -3.566 1 53.06 37 VAL B C 1
ATOM 1481 O O . VAL B 1 37 ? 14 12.258 -2.857 1 53.06 37 VAL B O 1
ATOM 1484 N N . LYS B 1 38 ? 15.102 13.461 -4.27 1 52.97 38 LYS B N 1
ATOM 1485 C CA . LYS B 1 38 ? 16.312 12.641 -4.16 1 52.97 38 LYS B CA 1
ATOM 1486 C C . LYS B 1 38 ? 16.812 12.602 -2.725 1 52.97 38 LYS B C 1
ATOM 1488 O O . LYS B 1 38 ? 17.203 11.539 -2.227 1 52.97 38 LYS B O 1
ATOM 1493 N N . ASN B 1 39 ? 17.016 13.797 -2.152 1 56.47 39 ASN B N 1
ATOM 1494 C CA . ASN B 1 39 ? 17.484 13.938 -0.775 1 56.47 39 ASN B CA 1
ATOM 1495 C C . ASN B 1 39 ? 16.766 15.086 -0.06 1 56.47 39 ASN B C 1
ATOM 1497 O O . ASN B 1 39 ? 16.797 16.219 -0.528 1 56.47 39 ASN B O 1
ATOM 1501 N N . VAL B 1 40 ? 16.016 14.719 0.97 1 59.56 40 VAL B N 1
ATOM 1502 C CA . VAL B 1 40 ? 15.234 15.703 1.713 1 59.56 40 VAL B CA 1
ATOM 1503 C C . VAL B 1 40 ? 16.141 16.844 2.158 1 59.56 40 VAL B C 1
ATOM 1505 O O . VAL B 1 40 ? 15.719 18.016 2.16 1 59.56 40 VAL B O 1
ATOM 1508 N N . ARG B 1 41 ? 17.328 16.531 2.51 1 61.28 41 ARG B N 1
ATOM 1509 C CA . ARG B 1 41 ? 18.281 17.562 2.939 1 61.28 41 ARG B CA 1
ATOM 1510 C C . ARG B 1 41 ? 18.578 18.531 1.81 1 61.28 41 ARG B C 1
ATOM 1512 O O . ARG B 1 41 ? 18.609 19.75 2.023 1 61.28 41 ARG B O 1
ATOM 1519 N N . ASP B 1 42 ? 18.75 17.906 0.691 1 62.31 42 ASP B N 1
ATOM 1520 C CA . ASP B 1 42 ? 19.016 18.766 -0.461 1 62.31 42 ASP B CA 1
ATOM 1521 C C . ASP B 1 42 ? 17.797 19.625 -0.785 1 62.31 42 ASP B C 1
ATOM 1523 O O . ASP B 1 42 ? 17.938 20.797 -1.14 1 62.31 42 ASP B O 1
ATOM 1527 N N . PHE B 1 43 ? 16.672 18.969 -0.608 1 62.88 43 PHE B N 1
ATOM 1528 C CA . PHE B 1 43 ? 15.43 19.688 -0.854 1 62.88 43 PHE B CA 1
ATOM 1529 C C . PHE B 1 43 ? 15.289 20.859 0.114 1 62.88 43 PHE B C 1
ATOM 1531 O O . PHE B 1 43 ? 14.945 21.969 -0.293 1 62.88 43 PHE B O 1
ATOM 1538 N N . ALA B 1 44 ? 15.57 20.625 1.361 1 66.62 44 ALA B N 1
ATOM 1539 C CA . ALA B 1 44 ? 15.492 21.672 2.383 1 66.62 44 ALA B CA 1
ATOM 1540 C C . ALA B 1 44 ? 16.484 22.797 2.105 1 66.62 44 ALA B C 1
ATOM 1542 O O . ALA B 1 44 ? 16.203 23.969 2.346 1 66.62 44 ALA B O 1
ATOM 1543 N N . ALA B 1 45 ? 17.562 22.391 1.604 1 67.12 45 ALA B N 1
ATOM 1544 C CA . ALA B 1 45 ? 18.609 23.359 1.294 1 67.12 45 ALA B CA 1
ATOM 1545 C C . ALA B 1 45 ? 18.156 24.297 0.176 1 67.12 45 ALA B C 1
ATOM 1547 O O . ALA B 1 45 ? 18.516 25.484 0.168 1 67.12 45 ALA B O 1
ATOM 1548 N N . GLU B 1 46 ? 17.359 23.672 -0.675 1 64.62 46 GLU B N 1
ATOM 1549 C CA . GLU B 1 46 ? 16.891 24.453 -1.812 1 64.62 46 GLU B CA 1
ATOM 1550 C C . GLU B 1 46 ? 15.703 25.328 -1.427 1 64.62 46 GLU B C 1
ATOM 1552 O O . GLU B 1 46 ? 15.32 26.219 -2.18 1 64.62 46 GLU B O 1
ATOM 1557 N N . HIS B 1 47 ? 15.133 25.172 -0.391 1 65.38 47 HIS B N 1
ATOM 1558 C CA . HIS B 1 47 ? 13.992 25.953 0.065 1 65.38 47 HIS B CA 1
ATOM 1559 C C . HIS B 1 47 ? 14.227 26.516 1.465 1 65.38 47 HIS B C 1
ATOM 1561 O O . HIS B 1 47 ? 13.672 26.016 2.441 1 65.38 47 HIS B O 1
ATOM 1567 N N . PRO B 1 48 ? 15.023 27.734 1.349 1 62.97 48 PRO B N 1
ATOM 1568 C CA . PRO B 1 48 ? 15.32 28.422 2.607 1 62.97 48 PRO B CA 1
ATOM 1569 C C . PRO B 1 48 ? 14.07 29.016 3.266 1 62.97 48 PRO B C 1
ATOM 1571 O O . PRO B 1 48 ? 13.141 29.438 2.572 1 62.97 48 PRO B O 1
ATOM 1574 N N . GLY B 1 49 ? 13.586 28.344 4.348 1 63.47 49 GLY B N 1
ATOM 1575 C CA . GLY B 1 49 ? 12.43 28.75 5.141 1 63.47 49 GLY B CA 1
ATOM 1576 C C . GLY B 1 49 ? 11.461 27.609 5.395 1 63.47 49 GLY B C 1
ATOM 1577 O O . GLY B 1 49 ? 10.469 27.781 6.109 1 63.47 49 GLY B O 1
ATOM 1578 N N . LEU B 1 50 ? 11.828 26.625 4.738 1 64.38 50 LEU B N 1
ATOM 1579 C CA . LEU B 1 50 ? 10.945 25.469 4.898 1 64.38 50 LEU B CA 1
ATOM 1580 C C . LEU B 1 50 ? 11.062 24.891 6.305 1 64.38 50 LEU B C 1
ATOM 1582 O O . LEU B 1 50 ? 12.164 24.578 6.762 1 64.38 50 LEU B O 1
ATOM 1586 N N . LYS B 1 51 ? 10.086 25.078 7.086 1 67.5 51 LYS B N 1
ATOM 1587 C CA . LYS B 1 51 ? 10.047 24.375 8.367 1 67.5 51 LYS B CA 1
ATOM 1588 C C . LYS B 1 51 ? 9.586 22.938 8.195 1 67.5 51 LYS B C 1
ATOM 1590 O O . LYS B 1 51 ? 8.438 22.688 7.812 1 67.5 51 LYS B O 1
ATOM 1595 N N . LEU B 1 52 ? 10.531 22.062 8.336 1 76.31 52 LEU B N 1
ATOM 1596 C CA . LEU B 1 52 ? 10.219 20.656 8.242 1 76.31 52 LEU B CA 1
ATOM 1597 C C . LEU B 1 52 ? 9.609 20.141 9.539 1 76.31 52 LEU B C 1
ATOM 1599 O O . LEU B 1 52 ? 10.117 20.422 10.625 1 76.31 52 LEU B O 1
ATOM 1603 N N . GLN B 1 53 ? 8.398 19.641 9.398 1 82.12 53 GLN B N 1
ATOM 1604 C CA . GLN B 1 53 ? 7.793 18.984 10.547 1 82.12 53 GLN B CA 1
ATOM 1605 C C . GLN B 1 53 ? 7.859 17.469 10.398 1 82.12 53 GLN B C 1
ATOM 1607 O O . GLN B 1 53 ? 7.25 16.891 9.484 1 82.12 53 GLN B O 1
ATOM 1612 N N . ARG B 1 54 ? 8.625 16.906 11.312 1 84.81 54 ARG B N 1
ATOM 1613 C CA . ARG B 1 54 ? 8.773 15.453 11.297 1 84.81 54 ARG B CA 1
ATOM 1614 C C . ARG B 1 54 ? 7.5 14.766 11.789 1 84.81 54 ARG B C 1
ATOM 1616 O O . ARG B 1 54 ? 6.883 15.211 12.758 1 84.81 54 ARG B O 1
ATOM 1623 N N . LEU B 1 55 ? 7.121 13.75 11.031 1 90 55 LEU B N 1
ATOM 1624 C CA . LEU B 1 55 ? 6.016 12.922 11.508 1 90 55 LEU B CA 1
ATOM 1625 C C . LEU B 1 55 ? 6.469 12 12.633 1 90 55 LEU B C 1
ATOM 1627 O O . LEU B 1 55 ? 7.656 11.688 12.742 1 90 55 LEU B O 1
ATOM 1631 N N . GLN B 1 56 ? 5.445 11.57 13.422 1 88.44 56 GLN B N 1
ATOM 1632 C CA . GLN B 1 56 ? 5.734 10.633 14.5 1 88.44 56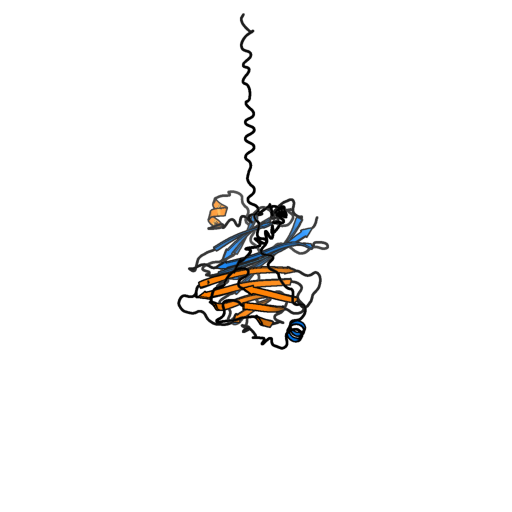 GLN B CA 1
ATOM 1633 C C . GLN B 1 56 ? 5.863 9.211 13.977 1 88.44 56 GLN B C 1
ATOM 1635 O O . GLN B 1 56 ? 4.949 8.695 13.32 1 88.44 56 GLN B O 1
ATOM 1640 N N . LYS B 1 57 ? 7.031 8.641 14.234 1 86.19 57 LYS B N 1
ATOM 1641 C CA . LYS B 1 57 ? 7.27 7.25 13.875 1 86.19 57 LYS B CA 1
ATOM 1642 C C . LYS B 1 57 ? 6.848 6.312 15 1 86.19 57 LYS B C 1
ATOM 1644 O O . LYS B 1 57 ? 7.281 6.473 16.141 1 86.19 57 LYS B O 1
ATOM 1649 N N . GLN B 1 58 ? 5.914 5.398 14.633 1 79.38 58 GLN B N 1
ATOM 1650 C CA . GLN B 1 58 ? 5.449 4.469 15.656 1 79.38 58 GLN B CA 1
ATOM 1651 C C . GLN B 1 58 ? 6.203 3.145 15.578 1 79.38 58 GLN B C 1
ATOM 1653 O O . GLN B 1 58 ? 6.395 2.596 14.492 1 79.38 58 GLN B O 1
ATOM 1658 N N . PRO B 1 59 ? 6.59 2.629 16.812 1 62.06 59 PRO B N 1
ATOM 1659 C CA . PRO B 1 59 ? 7.234 1.314 16.797 1 62.06 59 PRO B CA 1
ATOM 1660 C C . PRO B 1 59 ? 6.281 0.19 16.406 1 62.06 59 PRO B C 1
ATOM 1662 O O . PRO B 1 59 ? 5.07 0.304 16.609 1 62.06 59 PRO B O 1
ATOM 1665 N N . ALA B 1 60 ? 6.652 -0.838 15.695 1 56.25 60 ALA B N 1
ATOM 1666 C CA . ALA B 1 60 ? 5.871 -1.981 15.227 1 56.25 60 ALA B CA 1
ATOM 1667 C C . ALA B 1 60 ? 4.965 -2.512 16.344 1 56.25 60 ALA B C 1
ATOM 1669 O O . ALA B 1 60 ? 3.83 -2.914 16.078 1 56.25 60 ALA B O 1
ATOM 1670 N N . GLY B 1 61 ? 5.262 -2.631 17.562 1 52.38 61 GLY B N 1
ATOM 1671 C CA . GLY B 1 61 ? 4.512 -3.227 18.656 1 52.38 61 GLY B CA 1
ATOM 1672 C C . GLY B 1 61 ? 3.246 -2.461 18.984 1 52.38 61 GLY B C 1
ATOM 1673 O O . GLY B 1 61 ? 2.359 -2.986 19.672 1 52.38 61 GLY B O 1
ATOM 1674 N N . ARG B 1 62 ? 3.068 -1.326 18.75 1 48.12 62 ARG B N 1
ATOM 1675 C CA . ARG B 1 62 ? 1.923 -0.537 19.203 1 48.12 62 ARG B CA 1
ATOM 1676 C C . ARG B 1 62 ? 0.892 -0.397 18.078 1 48.12 62 ARG B C 1
ATOM 1678 O O . ARG B 1 62 ? -0.067 0.368 18.203 1 48.12 62 ARG B O 1
ATOM 1685 N N . MET B 1 63 ? 1.052 -1.087 16.938 1 50.97 63 MET B N 1
ATOM 1686 C CA . MET B 1 63 ? 0.384 -0.662 15.711 1 50.97 63 MET B CA 1
ATOM 1687 C C . MET B 1 63 ? -1.006 -1.279 15.602 1 50.97 63 MET B C 1
ATOM 1689 O O . MET B 1 63 ? -1.154 -2.5 15.664 1 50.97 63 MET B O 1
ATOM 1693 N N . SER B 1 64 ? -2.119 -0.637 15.977 1 53.66 64 SER B N 1
ATOM 1694 C CA . SER B 1 64 ? -3.479 -1.081 15.688 1 53.66 64 SER B CA 1
ATOM 1695 C C . SER B 1 64 ? -3.604 -1.581 14.25 1 53.66 64 SER B C 1
ATOM 1697 O O . SER B 1 64 ? -4.445 -2.432 13.953 1 53.66 64 SER B O 1
ATOM 1699 N N . GLY B 1 65 ? -2.568 -1.3 13.477 1 62.03 65 GLY B N 1
ATOM 1700 C CA . GLY B 1 65 ? -2.533 -1.874 12.141 1 62.03 65 GLY B CA 1
ATOM 1701 C C . GLY B 1 65 ? -1.407 -2.873 11.953 1 62.03 65 GLY B C 1
ATOM 1702 O O . GLY B 1 65 ? -0.325 -2.711 12.516 1 62.03 65 GLY B O 1
ATOM 1703 N N . GLN B 1 66 ? -1.894 -4.102 11.562 1 77 66 GLN B N 1
ATOM 1704 C CA . GLN B 1 66 ? -0.917 -5.16 11.352 1 77 66 GLN B CA 1
ATOM 1705 C C . GLN B 1 66 ? -0.68 -5.398 9.859 1 77 66 GLN B C 1
ATOM 1707 O O . GLN B 1 66 ? -1.583 -5.199 9.047 1 77 66 GLN B O 1
ATOM 1712 N N . SER B 1 67 ? 0.545 -5.625 9.602 1 86.06 67 SER B N 1
ATOM 1713 C CA . SER B 1 67 ? 0.866 -6.059 8.242 1 86.06 67 SER B CA 1
ATOM 1714 C C . SER B 1 67 ? 0.99 -7.574 8.164 1 86.06 67 SER B C 1
ATOM 1716 O O . SER B 1 67 ? 1.529 -8.211 9.07 1 86.06 67 SER B O 1
ATOM 1718 N N . VAL B 1 68 ? 0.462 -8.141 7.215 1 89.56 68 VAL B N 1
ATOM 1719 C CA . VAL B 1 68 ? 0.549 -9.57 6.945 1 89.56 68 VAL B CA 1
ATOM 1720 C C . VAL B 1 68 ? 1.18 -9.797 5.574 1 89.56 68 VAL B C 1
ATOM 1722 O O . VAL B 1 68 ? 0.81 -9.141 4.594 1 89.56 68 VAL B O 1
ATOM 1725 N N . ARG B 1 69 ? 2.1 -10.742 5.512 1 90.25 69 ARG B N 1
ATOM 1726 C CA . ARG B 1 69 ? 2.783 -11.07 4.266 1 90.25 69 ARG B CA 1
ATOM 1727 C C . ARG B 1 69 ? 2.367 -12.445 3.756 1 90.25 69 ARG B C 1
ATOM 1729 O O . ARG B 1 69 ? 2.371 -13.422 4.512 1 90.25 69 ARG B O 1
ATOM 1736 N N . TYR B 1 70 ? 2.01 -12.5 2.516 1 92.81 70 TYR B N 1
ATOM 1737 C CA . TYR B 1 70 ? 1.711 -13.742 1.814 1 92.81 70 TYR B CA 1
ATOM 1738 C C . TYR B 1 70 ? 2.66 -13.945 0.639 1 92.81 70 TYR B C 1
ATOM 1740 O O . TYR B 1 70 ? 2.953 -13 -0.101 1 92.81 70 TYR B O 1
ATOM 1748 N N . THR B 1 71 ? 3.104 -15.195 0.486 1 94.06 71 THR B N 1
ATOM 1749 C CA . THR B 1 71 ? 3.953 -15.5 -0.659 1 94.06 71 THR B CA 1
ATOM 1750 C C . THR B 1 71 ? 3.518 -16.797 -1.327 1 94.06 71 THR B C 1
ATOM 1752 O O . THR B 1 71 ? 2.863 -17.641 -0.702 1 94.06 71 THR B O 1
ATOM 1755 N N . LEU B 1 72 ? 3.826 -16.875 -2.598 1 95.38 72 LEU B N 1
ATOM 1756 C CA . LEU B 1 72 ? 3.654 -18.109 -3.371 1 95.38 72 LEU B CA 1
ATOM 1757 C C . LEU B 1 72 ? 4.766 -18.25 -4.402 1 95.38 72 LEU B C 1
ATOM 1759 O O . LEU B 1 72 ? 5.105 -17.297 -5.102 1 95.38 72 LEU B O 1
ATOM 1763 N N . GLY B 1 73 ? 5.285 -19.469 -4.527 1 96.12 73 GLY B N 1
ATOM 1764 C CA . GLY B 1 73 ? 6.367 -19.719 -5.469 1 96.12 73 GLY B CA 1
ATOM 1765 C C . GLY B 1 73 ? 7.723 -19.281 -4.949 1 96.12 73 GLY B C 1
ATOM 1766 O O . GLY B 1 73 ? 7.934 -19.203 -3.736 1 96.12 73 GLY B O 1
ATOM 1767 N N . ALA B 1 74 ? 8.648 -19.203 -5.887 1 94.25 74 ALA B N 1
ATOM 1768 C CA . ALA B 1 74 ? 10.008 -18.797 -5.555 1 94.25 74 ALA B CA 1
ATOM 1769 C C . ALA B 1 74 ? 10.656 -18.062 -6.727 1 94.25 74 ALA B C 1
ATOM 1771 O O . ALA B 1 74 ? 10.32 -18.312 -7.887 1 94.25 74 ALA B O 1
ATOM 1772 N N . ARG B 1 75 ? 11.57 -17.188 -6.305 1 93.81 75 ARG B N 1
ATOM 1773 C CA . ARG B 1 75 ? 12.367 -16.516 -7.336 1 93.81 75 ARG B CA 1
ATOM 1774 C C . ARG B 1 75 ? 13.258 -17.516 -8.07 1 93.81 75 ARG B C 1
ATOM 1776 O O . ARG B 1 75 ? 13.82 -18.422 -7.449 1 93.81 75 ARG B O 1
ATOM 1783 N N . VAL B 1 76 ? 13.359 -17.328 -9.391 1 95.31 76 VAL B N 1
ATOM 1784 C CA . VAL B 1 76 ? 14.234 -18.188 -10.188 1 95.31 76 VAL B CA 1
ATOM 1785 C C . VAL B 1 76 ? 15.25 -17.328 -10.945 1 95.31 76 VAL B C 1
ATOM 1787 O O . VAL B 1 76 ? 15.039 -16.125 -11.133 1 95.31 76 VAL B O 1
ATOM 1790 N N . SER B 1 77 ? 16.312 -18.047 -11.32 1 94.31 77 SER B N 1
ATOM 1791 C CA . SER B 1 77 ? 17.344 -17.312 -12.062 1 94.31 77 SER B CA 1
ATOM 1792 C C . SER B 1 77 ? 16.766 -16.703 -13.336 1 94.31 77 SER B C 1
ATOM 1794 O O . SER B 1 77 ? 16.125 -17.406 -14.117 1 94.31 77 SER B O 1
ATOM 1796 N N . GLY B 1 78 ? 16.953 -15.414 -13.453 1 94.69 78 GLY B N 1
ATOM 1797 C CA . GLY B 1 78 ? 16.562 -14.734 -14.68 1 94.69 78 GLY B CA 1
ATOM 1798 C C . GLY B 1 78 ? 15.164 -14.141 -14.609 1 94.69 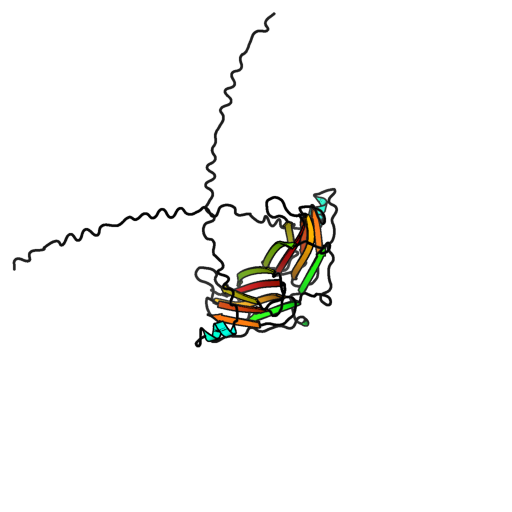78 GLY B C 1
ATOM 1799 O O . GLY B 1 78 ? 14.734 -13.445 -15.531 1 94.69 78 GLY B O 1
ATOM 1800 N N . ASP B 1 79 ? 14.406 -14.492 -13.609 1 97.19 79 ASP B N 1
ATOM 1801 C CA . ASP B 1 79 ? 13.094 -13.852 -13.531 1 97.19 79 ASP B CA 1
ATOM 1802 C C . ASP B 1 79 ? 13.227 -12.383 -13.133 1 97.19 79 ASP B C 1
ATOM 1804 O O . ASP B 1 79 ? 14.312 -11.922 -12.789 1 97.19 79 ASP B O 1
ATOM 1808 N N . ARG B 1 80 ? 12.109 -11.633 -13.359 1 96.75 80 ARG B N 1
ATOM 1809 C CA . ARG B 1 80 ? 12.086 -10.203 -13.07 1 96.75 80 ARG B CA 1
ATOM 1810 C C . ARG B 1 80 ? 10.711 -9.773 -12.57 1 96.75 80 ARG B C 1
ATOM 1812 O O . ARG B 1 80 ? 9.727 -10.508 -12.727 1 96.75 80 ARG B O 1
ATOM 1819 N N . LEU B 1 81 ? 10.703 -8.648 -11.961 1 96.62 81 LEU B N 1
ATOM 1820 C CA . LEU B 1 81 ? 9.422 -8.047 -11.633 1 96.62 81 LEU B CA 1
ATOM 1821 C C . LEU B 1 81 ? 8.617 -7.75 -12.891 1 96.62 81 LEU B C 1
ATOM 1823 O O . LEU B 1 81 ? 9.055 -6.961 -13.734 1 96.62 81 LEU B O 1
ATOM 1827 N N . VAL B 1 82 ? 7.438 -8.391 -13 1 97.5 82 VAL B N 1
ATOM 1828 C CA . VAL B 1 82 ? 6.695 -8.25 -14.242 1 97.5 82 VAL B CA 1
ATOM 1829 C C . VAL B 1 82 ? 5.445 -7.406 -14.008 1 97.5 82 VAL B C 1
ATOM 1831 O O . VAL B 1 82 ? 4.844 -6.898 -14.961 1 97.5 82 VAL B O 1
ATOM 1834 N N . ALA B 1 83 ? 5.023 -7.297 -12.797 1 97 83 ALA B N 1
ATOM 1835 C CA . ALA B 1 83 ? 3.906 -6.426 -12.438 1 97 83 ALA B CA 1
ATOM 1836 C C . ALA B 1 83 ? 3.918 -6.105 -10.945 1 97 83 ALA B C 1
ATOM 1838 O O . ALA B 1 83 ? 4.43 -6.883 -10.141 1 97 83 ALA B O 1
ATOM 1839 N N . GLN B 1 84 ? 3.414 -4.965 -10.633 1 96.25 84 GLN B N 1
ATOM 1840 C CA . GLN B 1 84 ? 3.186 -4.594 -9.242 1 96.25 84 GLN B CA 1
ATOM 1841 C C . GLN B 1 84 ? 2 -3.643 -9.117 1 96.25 84 GLN B C 1
ATOM 1843 O O . GLN B 1 84 ? 1.6 -3.004 -10.086 1 96.25 84 GLN B O 1
ATOM 1848 N N . GLY B 1 85 ? 1.397 -3.637 -7.957 1 94.88 85 GLY B N 1
ATOM 1849 C CA . GLY B 1 85 ? 0.257 -2.781 -7.672 1 94.88 85 GLY B CA 1
ATOM 1850 C C . GLY B 1 85 ? -0.027 -2.639 -6.188 1 94.88 85 GLY B C 1
ATOM 1851 O O . GLY B 1 85 ? 0.387 -3.48 -5.391 1 94.88 85 GLY B O 1
ATOM 1852 N N . ALA B 1 86 ? -0.649 -1.515 -5.848 1 95.69 86 ALA B N 1
ATOM 1853 C CA . ALA B 1 86 ? -1.043 -1.24 -4.469 1 95.69 86 ALA B CA 1
ATOM 1854 C C . ALA B 1 86 ? -2.354 -0.459 -4.418 1 95.69 86 ALA B C 1
ATOM 1856 O O . ALA B 1 86 ? -2.707 0.234 -5.375 1 95.69 86 ALA B O 1
ATOM 1857 N N . ASP B 1 87 ? -3.043 -0.672 -3.318 1 95.25 87 ASP B N 1
ATOM 1858 C CA . ASP B 1 87 ? -4.25 0.108 -3.061 1 95.25 87 ASP B CA 1
ATOM 1859 C C . ASP B 1 87 ? -4.59 0.117 -1.572 1 95.25 87 ASP B C 1
ATOM 1861 O O . ASP B 1 87 ? -4.031 -0.662 -0.797 1 95.25 87 ASP B O 1
ATOM 1865 N N . VAL B 1 88 ? -5.387 1.101 -1.199 1 95 88 VAL B N 1
ATOM 1866 C CA . VAL B 1 88 ? -5.84 1.203 0.184 1 95 88 VAL B CA 1
ATOM 1867 C C . VAL B 1 88 ? -7.332 1.525 0.217 1 95 88 VAL B C 1
ATOM 1869 O O . VAL B 1 88 ? -7.82 2.311 -0.599 1 95 88 VAL B O 1
ATOM 1872 N N . PHE B 1 89 ? -7.98 0.817 1.144 1 93.44 89 PHE B N 1
ATOM 1873 C CA . PHE B 1 89 ? -9.422 0.939 1.319 1 93.44 89 PHE B CA 1
ATOM 1874 C C . PHE B 1 89 ? -9.766 1.284 2.764 1 93.44 89 PHE B C 1
ATOM 1876 O O . PHE B 1 89 ? -9.086 0.836 3.691 1 93.44 89 PHE B O 1
ATOM 1883 N N . SER B 1 90 ? -10.781 2.043 2.891 1 93.81 90 SER B N 1
ATOM 1884 C CA . SER B 1 90 ? -11.312 2.371 4.211 1 93.81 90 SER B CA 1
ATOM 1885 C C . SER B 1 90 ? -12.828 2.215 4.258 1 93.81 90 SER B C 1
ATOM 1887 O O . SER B 1 90 ? -13.516 2.52 3.283 1 93.81 90 SER B O 1
ATOM 1889 N N . TYR B 1 91 ? -13.258 1.744 5.43 1 91.81 91 TYR B N 1
ATOM 1890 C CA . TYR B 1 91 ? -14.68 1.443 5.594 1 91.81 91 TYR B CA 1
ATOM 1891 C C . TYR B 1 91 ? -15.242 2.131 6.832 1 91.81 91 TYR B C 1
ATOM 1893 O O . TYR B 1 91 ? -14.555 2.258 7.848 1 91.81 91 TYR B O 1
ATOM 1901 N N . PRO B 1 92 ? -16.5 2.535 6.785 1 90.75 92 PRO B N 1
ATOM 1902 C CA . PRO B 1 92 ? -17.078 3.24 7.93 1 90.75 92 PRO B CA 1
ATOM 1903 C C . PRO B 1 92 ? -17.266 2.336 9.148 1 90.75 92 PRO B C 1
ATOM 1905 O O . PRO B 1 92 ? -17.312 2.82 10.281 1 90.75 92 PRO B O 1
ATOM 1908 N N . ALA B 1 93 ? -17.391 1.017 8.914 1 93.62 93 ALA B N 1
ATOM 1909 C CA . ALA B 1 93 ? -17.516 0.041 9.992 1 93.62 93 ALA B CA 1
ATOM 1910 C C . ALA B 1 93 ? -16.672 -1.197 9.711 1 93.62 93 ALA B C 1
ATOM 1912 O O . ALA B 1 93 ? -16.422 -1.531 8.547 1 93.62 93 ALA B O 1
ATOM 1913 N N . GLN B 1 94 ? -16.281 -1.772 10.914 1 93.88 94 GLN B N 1
ATOM 1914 C CA . GLN B 1 94 ? -15.5 -3.002 10.781 1 93.88 94 GLN B CA 1
ATOM 1915 C C . GLN B 1 94 ? -16.297 -4.074 10.039 1 93.88 94 GLN B C 1
ATOM 1917 O O . GLN B 1 94 ? -17.469 -4.293 10.312 1 93.88 94 GLN B O 1
ATOM 1922 N N . LYS B 1 95 ? -15.609 -4.715 9.07 1 92.75 95 LYS B N 1
ATOM 1923 C CA . LYS B 1 95 ? -16.25 -5.797 8.336 1 92.75 95 LYS B CA 1
ATOM 1924 C C . LYS B 1 95 ? -15.227 -6.727 7.707 1 92.75 95 LYS B C 1
ATOM 1926 O O . LYS B 1 95 ? -14.031 -6.422 7.703 1 92.75 95 LYS B O 1
ATOM 1931 N N . ASP B 1 96 ? -15.703 -7.859 7.285 1 91.94 96 ASP B N 1
ATOM 1932 C CA . ASP B 1 96 ? -14.883 -8.758 6.473 1 91.94 96 ASP B CA 1
ATOM 1933 C C . ASP B 1 96 ? -14.727 -8.219 5.055 1 91.94 96 ASP B C 1
ATOM 1935 O O . ASP B 1 96 ? -15.688 -7.727 4.461 1 91.94 96 ASP B O 1
ATOM 1939 N N . VAL B 1 97 ? -13.5 -8.234 4.582 1 92.12 97 VAL B N 1
ATOM 1940 C CA . VAL B 1 97 ? -13.242 -7.727 3.238 1 92.12 97 VAL B CA 1
ATOM 1941 C C . VAL B 1 97 ? -12.523 -8.789 2.41 1 92.12 97 VAL B C 1
ATOM 1943 O O . VAL B 1 97 ? -11.766 -9.594 2.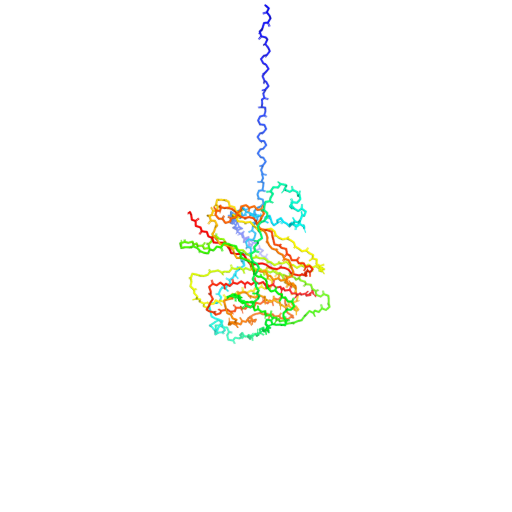949 1 92.12 97 VAL B O 1
ATOM 1946 N N . SER B 1 98 ? -12.891 -8.797 1.047 1 89.88 98 SER B N 1
ATOM 1947 C CA . SER B 1 98 ? -12.211 -9.633 0.063 1 89.88 98 SER B CA 1
ATOM 1948 C C . SER B 1 98 ? -11.82 -8.828 -1.172 1 89.88 98 SER B C 1
ATOM 1950 O O . SER B 1 98 ? -12.641 -8.078 -1.713 1 89.88 98 SER B O 1
ATOM 1952 N N . VAL B 1 99 ? -10.57 -8.961 -1.57 1 91.31 99 VAL B N 1
ATOM 1953 C CA . VAL B 1 99 ? -10.07 -8.281 -2.764 1 91.31 99 VAL B CA 1
ATOM 1954 C C . VAL B 1 99 ? -9.484 -9.305 -3.73 1 91.31 99 VAL B C 1
ATOM 1956 O O . VAL B 1 99 ? -8.742 -10.203 -3.318 1 91.31 99 VAL B O 1
ATOM 1959 N N . GLN B 1 100 ? -9.844 -9.102 -4.992 1 89.62 100 GLN B N 1
ATOM 1960 C CA . GLN B 1 100 ? -9.281 -9.977 -6.016 1 89.62 100 GLN B CA 1
ATOM 1961 C C . GLN B 1 100 ? -8.195 -9.258 -6.812 1 89.62 100 GLN B C 1
ATOM 1963 O O . GLN B 1 100 ? -8.414 -8.172 -7.344 1 89.62 100 GLN B O 1
ATOM 1968 N N . LEU B 1 101 ? -7.035 -9.922 -6.906 1 93.75 101 LEU B N 1
ATOM 1969 C CA . LEU B 1 101 ? -5.887 -9.422 -7.656 1 93.75 101 LEU B CA 1
ATOM 1970 C C . LEU B 1 101 ? -5.547 -10.344 -8.812 1 93.75 101 LEU B C 1
ATOM 1972 O O . LEU B 1 101 ? -5.414 -11.555 -8.633 1 93.75 101 LEU B O 1
ATOM 1976 N N . THR B 1 102 ? -5.395 -9.703 -9.93 1 93 102 THR B N 1
ATOM 1977 C CA . THR B 1 102 ? -5.145 -10.531 -11.109 1 93 102 THR B CA 1
ATOM 1978 C C . THR B 1 102 ? -3.941 -10.016 -11.891 1 93 102 THR B C 1
ATOM 1980 O O . THR B 1 102 ? -3.787 -8.805 -12.07 1 93 102 THR B O 1
ATOM 1983 N N . TYR B 1 103 ? -3.156 -10.961 -12.281 1 96.81 103 TYR B N 1
ATOM 1984 C CA . TYR B 1 103 ? -2.061 -10.727 -13.219 1 96.81 103 TYR B CA 1
ATOM 1985 C C . TYR B 1 103 ? -2.191 -11.609 -14.445 1 96.81 103 TYR B C 1
ATOM 1987 O O . TYR B 1 103 ? -2.383 -12.82 -14.328 1 96.81 103 TYR B O 1
ATOM 1995 N N . PRO B 1 104 ? -1.896 -11.219 -15.719 1 97.12 104 PRO B N 1
ATOM 1996 C CA . PRO B 1 104 ? -1.74 -9.781 -15.938 1 97.12 104 PRO B CA 1
ATOM 1997 C C . PRO B 1 104 ? -3.074 -9.031 -15.945 1 97.12 104 PRO B C 1
ATOM 1999 O O . PRO B 1 104 ? -4.133 -9.656 -16.016 1 97.12 104 PRO B O 1
ATOM 2002 N N . GLU B 1 105 ? -2.967 -7.676 -15.75 1 90.56 105 GLU B N 1
ATOM 2003 C CA . GLU B 1 105 ? -4.191 -6.883 -15.836 1 90.56 105 GLU B CA 1
ATOM 2004 C C . GLU B 1 105 ? -4.734 -6.859 -17.266 1 90.56 105 GLU B C 1
ATOM 2006 O O . GLU B 1 105 ? -5.949 -6.785 -17.469 1 90.56 105 GLU B O 1
ATOM 2011 N N . SER B 1 106 ? -3.877 -6.895 -18.188 1 87.31 106 SER B N 1
ATOM 2012 C CA . SER B 1 106 ? -4.242 -6.93 -19.594 1 87.31 106 SER B CA 1
ATOM 2013 C C . SER B 1 106 ? -3.158 -7.598 -20.438 1 87.31 106 SER B C 1
ATOM 2015 O O . SER B 1 106 ? -1.992 -7.633 -20.031 1 87.31 106 SER B O 1
ATOM 2017 N N . GLY B 1 107 ? -3.562 -8.148 -21.594 1 91.12 107 GLY B N 1
ATOM 2018 C CA . GLY B 1 107 ? -2.615 -8.766 -22.5 1 91.12 107 GLY B CA 1
ATOM 2019 C C . GLY B 1 107 ? -2.117 -10.117 -22.016 1 91.12 107 GLY B C 1
ATOM 2020 O O . GLY B 1 107 ? -2.811 -10.812 -21.266 1 91.12 107 GLY B O 1
ATOM 2021 N N . ALA B 1 108 ? -0.939 -10.492 -22.672 1 92.44 108 ALA B N 1
ATOM 2022 C CA . ALA B 1 108 ? -0.313 -11.758 -22.297 1 92.44 108 ALA B CA 1
ATOM 2023 C C . ALA B 1 108 ? 0.717 -11.555 -21.188 1 92.44 108 ALA B C 1
ATOM 2025 O O . ALA B 1 108 ? 1.556 -10.656 -21.281 1 92.44 108 ALA B O 1
ATOM 2026 N N . GLY B 1 109 ? 0.663 -12.289 -20.172 1 95.69 109 GLY B N 1
ATOM 2027 C CA . GLY B 1 109 ? 1.589 -12.195 -19.062 1 95.69 109 GLY B CA 1
ATOM 2028 C C . GLY B 1 109 ? 2.781 -13.125 -19.188 1 95.69 109 GLY B C 1
ATOM 2029 O O . GLY B 1 109 ? 2.807 -13.984 -20.078 1 95.69 109 GLY B O 1
ATOM 2030 N N . SER B 1 110 ? 3.77 -12.844 -18.375 1 97.94 110 SER B N 1
ATOM 2031 C CA . SER B 1 110 ? 4.895 -13.758 -18.219 1 97.94 110 SER B CA 1
ATOM 2032 C C . SER B 1 110 ? 4.504 -14.977 -17.391 1 97.94 110 SER B C 1
ATOM 2034 O O . SER B 1 110 ? 3.451 -14.984 -16.75 1 97.94 110 SER B O 1
ATOM 2036 N N . ILE B 1 111 ? 5.355 -15.922 -17.453 1 98 111 ILE B N 1
ATOM 2037 C CA . ILE B 1 111 ? 5.148 -17.094 -16.594 1 98 111 ILE B CA 1
ATOM 2038 C C . ILE B 1 111 ? 5.449 -16.719 -15.141 1 98 111 ILE B C 1
ATOM 2040 O O . ILE B 1 111 ? 6.59 -16.406 -14.805 1 98 111 ILE B O 1
ATOM 2044 N N . VAL B 1 112 ? 4.52 -16.781 -14.352 1 98.19 112 VAL B N 1
ATOM 2045 C CA . VAL B 1 112 ? 4.652 -16.344 -12.969 1 98.19 112 VAL B CA 1
ATOM 2046 C C . VAL B 1 112 ? 5.562 -17.297 -12.203 1 98.19 112 VAL B C 1
ATOM 2048 O O . VAL B 1 112 ? 5.379 -18.516 -12.258 1 98.19 112 VAL B O 1
ATOM 2051 N N . THR B 1 113 ? 6.555 -16.766 -11.484 1 98.44 113 THR B N 1
ATOM 2052 C CA . THR B 1 113 ? 7.48 -17.594 -10.719 1 98.44 113 THR B CA 1
ATOM 2053 C C . THR B 1 113 ? 7.301 -17.359 -9.219 1 98.44 113 THR B C 1
ATOM 2055 O O . THR B 1 113 ? 7.41 -18.297 -8.422 1 98.44 113 THR B O 1
ATOM 2058 N N . PHE B 1 114 ? 6.977 -16.094 -8.852 1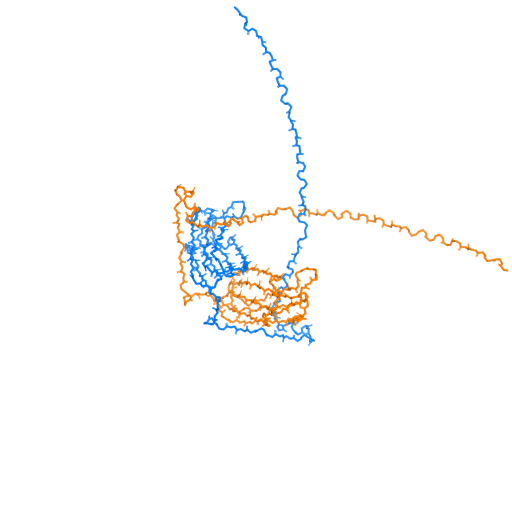 97 114 PHE B N 1
ATOM 2059 C CA . PHE B 1 114 ? 6.891 -15.719 -7.441 1 97 114 PHE B CA 1
ATOM 2060 C C . PHE B 1 114 ? 5.906 -14.57 -7.246 1 97 114 PHE B C 1
ATOM 2062 O O . PHE B 1 114 ? 5.852 -13.641 -8.062 1 97 114 PHE B O 1
ATOM 2069 N N . VAL B 1 115 ? 5.094 -14.68 -6.246 1 97.19 115 VAL B N 1
ATOM 2070 C CA . VAL B 1 115 ? 4.176 -13.609 -5.871 1 97.19 115 VAL B CA 1
ATOM 2071 C C . VAL B 1 115 ? 4.383 -13.242 -4.402 1 97.19 115 VAL B C 1
ATOM 2073 O O . VAL B 1 115 ? 4.516 -14.117 -3.549 1 97.19 115 VAL B O 1
ATOM 2076 N N . GLU B 1 116 ? 4.438 -11.992 -4.16 1 94.38 116 GLU B N 1
ATOM 2077 C CA . GLU B 1 116 ? 4.422 -11.469 -2.799 1 94.38 116 GLU B CA 1
ATOM 2078 C C . GLU B 1 116 ? 3.295 -10.461 -2.604 1 94.38 116 GLU B C 1
ATOM 2080 O O . GLU B 1 116 ? 3.113 -9.555 -3.424 1 94.38 116 GLU B O 1
ATOM 2085 N N . LEU B 1 117 ? 2.576 -10.672 -1.543 1 94.25 117 LEU B N 1
ATOM 2086 C CA . LEU B 1 117 ? 1.503 -9.773 -1.134 1 94.25 117 LEU B CA 1
ATOM 2087 C C . LEU B 1 117 ? 1.705 -9.297 0.303 1 94.25 117 LEU B C 1
ATOM 2089 O O . LEU B 1 117 ? 1.792 -10.117 1.221 1 94.25 117 LEU B O 1
ATOM 2093 N N . ILE B 1 118 ? 1.843 -7.984 0.489 1 92.5 118 ILE B N 1
ATOM 2094 C CA . ILE B 1 118 ? 1.873 -7.41 1.83 1 92.5 118 ILE B CA 1
ATOM 2095 C C . ILE B 1 118 ? 0.58 -6.645 2.092 1 92.5 118 ILE B C 1
ATOM 2097 O O . ILE B 1 118 ? 0.242 -5.711 1.356 1 92.5 118 ILE B O 1
ATOM 2101 N N . CYS B 1 119 ? -0.102 -7.043 3.152 1 92.88 119 CYS B N 1
ATOM 2102 C CA . CYS B 1 119 ? -1.388 -6.438 3.48 1 92.88 119 CYS B CA 1
ATOM 2103 C C . CYS B 1 119 ? -1.321 -5.703 4.812 1 92.88 119 CYS B C 1
ATOM 2105 O O . CYS B 1 119 ? -0.609 -6.125 5.727 1 92.88 119 CYS B O 1
ATOM 2107 N N . THR B 1 120 ? -2.023 -4.625 4.836 1 91.5 120 THR B N 1
ATOM 2108 C CA . THR B 1 120 ? -2.23 -3.902 6.086 1 91.5 120 THR B CA 1
ATOM 2109 C C . THR B 1 120 ? -3.701 -3.936 6.492 1 91.5 120 THR B C 1
ATOM 2111 O O . THR B 1 120 ? -4.586 -3.732 5.66 1 91.5 120 THR B O 1
ATOM 2114 N N . GLN B 1 121 ? -3.912 -4.312 7.746 1 91 121 GLN B N 1
ATOM 2115 C CA . GLN B 1 121 ? -5.25 -4.492 8.297 1 91 121 GLN B CA 1
ATOM 2116 C C . GLN B 1 121 ? -5.25 -4.324 9.812 1 91 121 GLN B C 1
ATOM 2118 O O . GLN B 1 121 ? -4.191 -4.156 10.422 1 91 121 GLN B O 1
ATOM 2123 N N . ASP B 1 122 ? -6.465 -4.34 10.461 1 89.75 122 ASP B N 1
ATOM 2124 C CA . ASP B 1 122 ? -6.562 -4.047 11.883 1 89.75 122 ASP B CA 1
ATOM 2125 C C . ASP B 1 122 ? -6.094 -5.234 12.727 1 89.75 122 ASP B C 1
ATOM 2127 O O . ASP B 1 122 ? -5.648 -5.062 13.859 1 89.75 122 ASP B O 1
ATOM 2131 N N . ASN B 1 123 ? -6.27 -6.418 12.211 1 87.69 123 ASN B N 1
ATOM 2132 C CA . ASN B 1 123 ? -5.793 -7.641 12.852 1 87.69 123 ASN B CA 1
ATOM 2133 C C . ASN B 1 123 ? -5.199 -8.609 11.836 1 87.69 123 ASN B C 1
ATOM 2135 O O . ASN B 1 123 ? -5.23 -8.352 10.633 1 87.69 123 ASN B O 1
ATOM 2139 N N . SER B 1 124 ? -4.641 -9.664 12.258 1 88.06 124 SER B N 1
ATOM 2140 C CA . SER B 1 124 ? -3.926 -10.555 11.352 1 88.06 124 SER B CA 1
ATOM 2141 C C . SER B 1 124 ? -4.844 -11.656 10.82 1 88.06 124 SER B C 1
ATOM 2143 O O . SER B 1 124 ? -4.371 -12.641 10.258 1 88.06 124 SER B O 1
ATOM 2145 N N . GLU B 1 125 ? -6.137 -11.461 11.047 1 88.38 125 GLU B N 1
ATOM 2146 C CA . GLU B 1 125 ? -7.047 -12.516 10.602 1 88.38 125 GLU B CA 1
ATOM 2147 C C . GLU B 1 125 ? -7.363 -12.391 9.117 1 88.38 125 GLU B C 1
ATOM 2149 O O . GLU B 1 125 ? -7.484 -11.281 8.594 1 88.38 125 GLU B O 1
ATOM 2154 N N . GLY B 1 126 ? -7.512 -13.516 8.453 1 89.06 126 GLY B N 1
ATOM 2155 C CA . GLY B 1 126 ? -7.707 -13.609 7.016 1 89.06 126 GLY B CA 1
ATOM 2156 C C . GLY B 1 126 ? -6.719 -14.531 6.336 1 89.06 126 GLY B C 1
ATOM 2157 O O . GLY B 1 126 ? -5.918 -15.195 7 1 89.06 126 GLY B O 1
ATOM 2158 N N . ASN B 1 127 ? -6.934 -14.609 4.992 1 89.44 127 ASN B N 1
ATOM 2159 C CA . ASN B 1 127 ? -6.086 -15.477 4.176 1 89.44 127 ASN B CA 1
ATOM 2160 C C . ASN B 1 127 ? -6.059 -15.023 2.721 1 89.44 127 ASN B C 1
ATOM 2162 O O . ASN B 1 127 ? -6.719 -14.047 2.355 1 89.44 127 ASN B O 1
ATOM 2166 N N . ALA B 1 128 ? -5.156 -15.664 1.979 1 92.31 128 ALA B N 1
ATOM 2167 C CA . ALA B 1 128 ? -5.082 -15.445 0.538 1 92.31 128 ALA B CA 1
ATOM 2168 C C . ALA B 1 128 ? -5.023 -16.766 -0.217 1 92.31 128 ALA B C 1
ATOM 2170 O O . ALA B 1 128 ? -4.371 -17.719 0.228 1 92.31 128 ALA B O 1
ATOM 2171 N N . TYR B 1 129 ? -5.738 -16.719 -1.429 1 91.81 129 TYR B N 1
ATOM 2172 C CA . TYR B 1 129 ? -5.844 -17.922 -2.236 1 91.81 129 TYR B CA 1
ATOM 2173 C C . TYR B 1 129 ? -5.719 -17.594 -3.721 1 91.81 129 TYR B C 1
ATOM 2175 O O . TYR B 1 129 ? -6.246 -16.594 -4.191 1 91.81 129 TYR B O 1
ATOM 2183 N N . VAL B 1 130 ? -5.035 -18.594 -4.344 1 91.5 130 VAL B N 1
ATOM 2184 C CA . VAL B 1 130 ? -5.141 -18.562 -5.797 1 91.5 130 VAL B CA 1
ATOM 2185 C C . VAL B 1 130 ? -6.477 -19.156 -6.23 1 91.5 130 VAL B C 1
ATOM 2187 O O . VAL B 1 130 ? -6.82 -20.281 -5.836 1 91.5 130 VAL B O 1
ATOM 2190 N N . VAL B 1 131 ? -7.18 -18.422 -7.121 1 87.31 131 VAL B N 1
ATOM 2191 C CA . VAL B 1 131 ? -8.492 -18.906 -7.523 1 87.31 131 VAL B CA 1
ATOM 2192 C C . VAL B 1 131 ? -8.492 -19.234 -9.016 1 87.31 131 VAL B C 1
ATOM 2194 O O . VAL B 1 131 ? -9.445 -19.812 -9.531 1 87.31 131 VAL B O 1
ATOM 2197 N N . ALA B 1 132 ? -7.488 -18.75 -9.664 1 85.31 132 ALA B N 1
ATOM 2198 C CA . ALA B 1 132 ? -7.301 -19.109 -11.07 1 85.31 132 ALA B CA 1
ATOM 2199 C C . ALA B 1 132 ? -5.836 -18.953 -11.484 1 85.31 132 ALA B C 1
ATOM 2201 O O . ALA B 1 132 ? -5.148 -18.047 -11.023 1 85.31 132 ALA B O 1
ATOM 2202 N N . GLY B 1 133 ? -5.297 -19.828 -12.367 1 91.38 133 GLY B N 1
ATOM 2203 C CA . GLY B 1 133 ? -3.9 -19.812 -12.773 1 91.38 133 GLY B CA 1
ATOM 2204 C C . GLY B 1 133 ? -2.943 -20.203 -11.664 1 91.38 133 GLY B C 1
ATOM 2205 O O . GLY B 1 133 ? -3.201 -21.141 -10.922 1 91.38 133 GLY B O 1
ATOM 2206 N N . GLY B 1 134 ? -1.762 -19.484 -11.703 1 93.56 134 GLY B N 1
ATOM 2207 C CA . GLY B 1 134 ? -0.819 -19.828 -10.648 1 93.56 134 GLY B CA 1
ATOM 2208 C C . GLY B 1 134 ? 0.625 -19.828 -11.109 1 93.56 134 GLY B C 1
ATOM 2209 O O . GLY B 1 134 ? 0.927 -19.359 -12.211 1 93.56 134 GLY B O 1
ATOM 2210 N N . ILE B 1 135 ? 1.408 -20.281 -10.172 1 95.94 135 ILE B N 1
ATOM 2211 C CA . ILE B 1 135 ? 2.828 -20.391 -10.484 1 95.94 135 ILE B CA 1
ATOM 2212 C C . ILE B 1 135 ? 3.014 -21.328 -11.68 1 95.94 135 ILE B C 1
ATOM 2214 O O . ILE B 1 135 ? 2.363 -22.375 -11.766 1 95.94 135 ILE B O 1
ATOM 2218 N N . GLY B 1 136 ? 3.873 -20.891 -12.562 1 96.62 136 GLY B N 1
ATOM 2219 C CA . GLY B 1 136 ? 4.113 -21.688 -13.75 1 96.62 136 GLY B CA 1
ATOM 2220 C C . GLY B 1 136 ? 3.16 -21.375 -14.883 1 96.62 136 GLY B C 1
ATOM 2221 O O . GLY B 1 136 ? 3.295 -21.922 -15.984 1 96.62 136 GLY B O 1
ATOM 2222 N N . GLN B 1 137 ? 2.209 -20.516 -14.664 1 96.25 137 GLN B N 1
ATOM 2223 C CA . GLN B 1 137 ? 1.259 -20.062 -15.672 1 96.25 137 GLN B CA 1
ATOM 2224 C C . GLN B 1 137 ? 1.458 -18.578 -15.992 1 96.25 137 GLN B C 1
ATOM 2226 O O . GLN B 1 137 ? 2.154 -17.875 -15.266 1 96.25 137 GLN B O 1
ATOM 2231 N N . ARG B 1 138 ? 0.854 -18.172 -17.125 1 97.5 138 ARG B N 1
ATOM 2232 C CA . ARG B 1 138 ? 1.028 -16.781 -17.562 1 97.5 138 ARG B CA 1
ATOM 2233 C C . ARG B 1 138 ? -0.02 -15.875 -16.938 1 97.5 138 ARG B C 1
ATOM 2235 O O . ARG B 1 138 ? -0.1 -14.688 -17.266 1 97.5 138 ARG B O 1
ATOM 2242 N N . PHE B 1 139 ? -0.869 -16.469 -16.094 1 95.12 139 PHE B N 1
ATOM 2243 C CA . PHE B 1 139 ? -1.886 -15.711 -15.375 1 95.12 139 PHE B CA 1
ATOM 2244 C C . PHE B 1 139 ? -2.104 -16.266 -13.977 1 95.12 139 PHE B C 1
ATOM 2246 O O . PHE B 1 139 ? -1.904 -17.453 -13.742 1 95.12 139 PHE B O 1
ATOM 2253 N N . ILE B 1 140 ? -2.451 -15.336 -13.062 1 94.62 140 ILE B N 1
ATOM 2254 C CA . ILE B 1 140 ? -2.787 -15.742 -11.703 1 94.62 140 ILE B CA 1
ATOM 2255 C C . ILE B 1 140 ? -3.834 -14.789 -11.125 1 94.62 140 ILE B C 1
ATOM 2257 O O . ILE B 1 140 ? -3.762 -13.578 -11.328 1 94.62 140 ILE B O 1
ATOM 2261 N N . SER B 1 141 ? -4.82 -15.375 -10.547 1 91.81 141 SER B N 1
ATOM 2262 C CA . SER B 1 141 ? -5.832 -14.609 -9.82 1 91.81 141 SER B CA 1
ATOM 2263 C C . SER B 1 141 ? -5.887 -15.016 -8.352 1 91.81 141 SER B C 1
ATOM 2265 O O . SER B 1 141 ? -6.012 -16.203 -8.039 1 91.81 141 SER B O 1
ATOM 2267 N N . ILE B 1 142 ? -5.73 -14.039 -7.461 1 92.19 142 ILE B N 1
ATOM 2268 C CA . ILE B 1 142 ? -5.645 -14.266 -6.02 1 92.19 142 ILE B CA 1
ATOM 2269 C C . ILE B 1 142 ? -6.773 -13.516 -5.312 1 92.19 142 ILE B C 1
ATOM 2271 O O . ILE B 1 142 ? -7.074 -12.375 -5.648 1 92.19 142 ILE B O 1
ATOM 2275 N N . VAL B 1 143 ? -7.367 -14.18 -4.41 1 90.31 143 VAL B N 1
ATOM 2276 C CA . VAL B 1 143 ? -8.297 -13.516 -3.504 1 90.31 143 VAL B CA 1
ATOM 2277 C C . VAL B 1 143 ? -7.676 -13.406 -2.115 1 90.31 143 VAL B C 1
ATOM 2279 O O . VAL B 1 143 ? -7.238 -14.406 -1.543 1 90.31 143 VAL B O 1
ATOM 2282 N N . VAL B 1 144 ? -7.586 -12.219 -1.592 1 93.12 144 VAL B N 1
ATOM 2283 C CA . VAL B 1 144 ? -7.094 -11.984 -0.24 1 93.12 144 VAL B CA 1
ATOM 2284 C C . VAL B 1 144 ? -8.234 -11.5 0.65 1 93.12 144 VAL B C 1
ATOM 2286 O O . VAL B 1 144 ? -9.039 -10.656 0.243 1 93.12 144 VAL B O 1
ATOM 2289 N N . GLU B 1 145 ? -8.227 -12.102 1.872 1 91.12 145 GLU B N 1
ATOM 2290 C CA . GLU B 1 145 ? -9.289 -11.789 2.822 1 91.12 145 GLU B CA 1
ATOM 2291 C C . GLU B 1 145 ? -8.727 -11.234 4.125 1 91.12 145 GLU B C 1
ATOM 2293 O O . GLU B 1 145 ? -7.691 -11.711 4.609 1 91.12 145 GLU B O 1
ATOM 2298 N N . ALA B 1 146 ? -9.391 -10.219 4.625 1 91.94 146 ALA B N 1
ATOM 2299 C CA . ALA B 1 146 ? -9.156 -9.695 5.969 1 91.94 146 ALA B CA 1
ATOM 2300 C C . ALA B 1 146 ? -10.453 -9.656 6.773 1 91.94 146 ALA B C 1
ATOM 2302 O O . ALA B 1 146 ? -11.523 -9.398 6.223 1 91.94 146 ALA B O 1
ATOM 2303 N N . LYS B 1 147 ? -10.336 -9.891 8.055 1 91.19 147 LYS B N 1
ATOM 2304 C CA . LYS B 1 147 ? -11.531 -9.969 8.883 1 91.19 147 LYS B CA 1
ATOM 2305 C C . LYS B 1 147 ? -11.656 -8.742 9.781 1 91.19 147 LYS B C 1
ATOM 2307 O O . LYS B 1 147 ? -10.656 -8.25 10.312 1 91.19 147 LYS B O 1
ATOM 2312 N N . GLN B 1 148 ? -12.906 -8.344 9.914 1 92.75 148 GLN B N 1
ATOM 2313 C CA . GLN B 1 148 ? -13.258 -7.32 10.898 1 92.75 148 GLN B CA 1
ATOM 2314 C C . GLN B 1 148 ? -12.25 -6.18 10.891 1 92.75 148 GLN B C 1
ATOM 2316 O O . GLN B 1 148 ? -11.648 -5.871 11.922 1 92.75 148 GLN B O 1
ATOM 2321 N N . THR B 1 149 ? -12.109 -5.508 9.789 1 93.5 149 THR B N 1
ATOM 2322 C CA . THR B 1 149 ? -11.148 -4.422 9.648 1 93.5 149 THR B CA 1
ATOM 2323 C C . THR B 1 149 ? -11.836 -3.141 9.188 1 93.5 149 THR B C 1
ATOM 2325 O O . THR B 1 149 ? -12.797 -3.188 8.422 1 93.5 149 THR B O 1
ATOM 2328 N N . ASN B 1 150 ? -11.367 -1.972 9.594 1 93.81 150 ASN B N 1
ATOM 2329 C CA . ASN B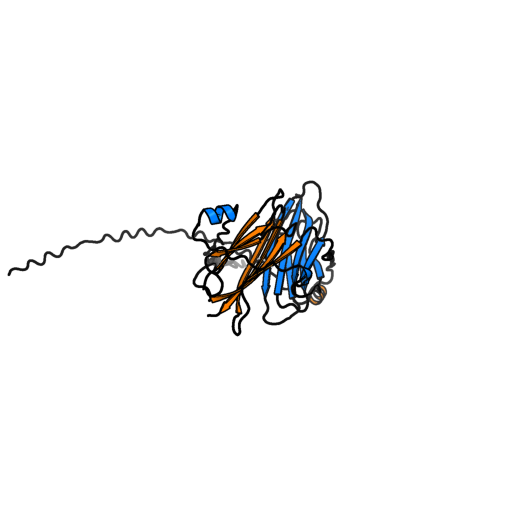 1 150 ? -11.828 -0.666 9.141 1 93.81 150 ASN B CA 1
ATOM 2330 C C . ASN B 1 150 ? -11.008 -0.161 7.953 1 93.81 150 ASN B C 1
ATOM 2332 O O . ASN B 1 150 ? -11.422 0.771 7.262 1 93.81 150 ASN B O 1
ATOM 2336 N N . SER B 1 151 ? -9.898 -0.728 7.809 1 91.88 151 SER B N 1
ATOM 2337 C CA . SER B 1 151 ? -9.016 -0.35 6.711 1 91.88 151 SER B CA 1
ATOM 2338 C C . SER B 1 151 ? -8.242 -1.555 6.18 1 91.88 151 SER B C 1
ATOM 2340 O O . SER B 1 151 ? -7.855 -2.436 6.949 1 91.88 151 SER B O 1
ATOM 2342 N N . PHE B 1 152 ? -8.125 -1.558 4.883 1 93.31 152 PHE B N 1
ATOM 2343 C CA . PHE B 1 152 ? -7.352 -2.607 4.227 1 93.31 152 PHE B CA 1
ATOM 2344 C C . PHE B 1 152 ? -6.453 -2.025 3.143 1 93.31 152 PHE B C 1
ATOM 2346 O O . PHE B 1 152 ? -6.895 -1.192 2.346 1 93.31 152 PHE B O 1
ATOM 2353 N N . GLY B 1 153 ? -5.195 -2.379 3.16 1 94.56 153 GLY B N 1
ATOM 2354 C CA . GLY B 1 153 ? -4.254 -2.043 2.104 1 94.56 153 GLY B CA 1
ATOM 2355 C C . GLY B 1 153 ? -3.451 -3.234 1.616 1 94.56 153 GLY B C 1
ATOM 2356 O O . GLY B 1 153 ? -3.254 -4.199 2.357 1 94.56 153 GLY B O 1
ATOM 2357 N N . TYR B 1 154 ? -3.041 -3.135 0.355 1 94.88 154 TYR B N 1
ATOM 2358 C CA . TYR B 1 154 ? -2.168 -4.195 -0.142 1 94.88 154 TYR B CA 1
ATOM 2359 C C . TYR B 1 154 ? -1.071 -3.623 -1.033 1 94.88 154 TYR B C 1
ATOM 2361 O O . TYR B 1 154 ? -1.237 -2.553 -1.623 1 94.88 154 TYR B O 1
ATOM 2369 N N . GLN B 1 155 ? -0.055 -4.328 -1.098 1 95.12 155 GLN B N 1
ATOM 2370 C CA . GLN B 1 155 ? 1.028 -4.215 -2.068 1 95.12 155 GLN B CA 1
ATOM 2371 C C . GLN B 1 155 ? 1.347 -5.57 -2.693 1 95.12 155 GLN B C 1
ATOM 2373 O O . GLN B 1 155 ? 1.679 -6.523 -1.987 1 95.12 155 GLN B O 1
ATOM 2378 N N . ALA B 1 156 ? 1.274 -5.57 -3.996 1 96.75 156 ALA B N 1
ATOM 2379 C CA . ALA B 1 156 ? 1.499 -6.832 -4.699 1 96.75 156 ALA B CA 1
ATOM 2380 C C . ALA B 1 156 ? 2.666 -6.715 -5.676 1 96.75 156 ALA B C 1
ATOM 2382 O O . ALA B 1 156 ? 2.801 -5.707 -6.375 1 96.75 156 ALA B O 1
ATOM 2383 N N . GLN B 1 157 ? 3.449 -7.754 -5.664 1 96.44 157 GLN B N 1
ATOM 2384 C CA . GLN B 1 157 ? 4.52 -7.898 -6.645 1 96.44 157 GLN B CA 1
ATOM 2385 C C . GLN B 1 157 ? 4.48 -9.273 -7.305 1 96.44 157 GLN B C 1
ATOM 2387 O O . GLN B 1 157 ? 4.371 -10.289 -6.625 1 96.44 157 GLN B O 1
ATOM 2392 N N . TYR B 1 158 ? 4.559 -9.219 -8.641 1 97.81 158 TYR B N 1
ATOM 2393 C CA . TYR B 1 158 ? 4.609 -10.438 -9.445 1 97.81 158 TYR B CA 1
ATOM 2394 C C . TYR B 1 158 ? 5.934 -10.547 -10.188 1 97.81 158 TYR B C 1
ATOM 2396 O O . TYR B 1 158 ? 6.32 -9.625 -10.914 1 97.81 158 TYR B O 1
ATOM 2404 N N . PHE B 1 159 ? 6.543 -11.688 -9.953 1 97.75 159 PHE B N 1
ATOM 2405 C CA . PHE B 1 159 ? 7.754 -12 -10.695 1 97.75 159 PHE B CA 1
ATOM 2406 C C . PHE B 1 159 ? 7.492 -13.094 -11.727 1 97.75 159 PHE B C 1
ATOM 2408 O O . PHE B 1 159 ? 6.637 -13.953 -11.516 1 97.75 159 PHE B O 1
ATOM 2415 N N . GLY B 1 160 ? 8.188 -12.922 -12.828 1 98.31 160 GLY B N 1
ATOM 2416 C CA . GLY B 1 160 ? 7.965 -13.891 -13.891 1 98.31 160 GLY B CA 1
ATOM 2417 C C . GLY B 1 160 ? 9.117 -13.969 -14.875 1 98.31 160 GLY B C 1
ATOM 2418 O O . GLY B 1 160 ? 10.062 -13.172 -14.805 1 98.31 160 GLY B O 1
ATOM 2419 N N . SER B 1 161 ? 8.977 -15.062 -15.656 1 96.56 161 SER B N 1
ATOM 2420 C CA . SER B 1 161 ? 9.945 -15.305 -16.719 1 96.56 161 SER B CA 1
ATOM 2421 C C . SER B 1 161 ? 9.242 -15.555 -18.062 1 96.56 161 SER B C 1
ATOM 2423 O O . SER B 1 161 ? 8.039 -15.82 -18.094 1 96.56 161 SER B O 1
ATOM 2425 N N . ASP B 1 162 ? 9.906 -15.148 -19.172 1 87.88 162 ASP B N 1
ATOM 2426 C CA . ASP B 1 162 ? 9.336 -15.352 -20.5 1 87.88 162 ASP B CA 1
ATOM 2427 C C . ASP B 1 162 ? 9.359 -16.828 -20.891 1 87.88 162 ASP B C 1
ATOM 2429 O O . ASP B 1 162 ? 10.219 -17.578 -20.438 1 87.88 162 ASP B O 1
#

InterPro domains:
  IPR031734 Transcription activator MBF2 [PF15868] (72-160)

Nearest PDB structures (foldseek):
  4q56-assembly1_A  TM=2.343E-01  e=9.907E-02  Cornu aspersum
  5ykv-assembly1_A  TM=2.662E-01  e=1.039E+00  Macrobrachium rosenbergii nodavirus
  1h54-assembly1_B  TM=1.867E-01  e=2.479E-01  Levilactobacillus brevis
  7zgm-assembly1_A  TM=2.681E-01  e=1.644E+00  Phocaeicola massiliensis B84634 = Timone 84634 = DSM 17679 = JCM 13223
  1h54-assembly1_A  TM=1.777E-01  e=5.858E-01  Levilactobacillus brevis

Secondary structure (DSSP, 8-state):
-------------------------------------S-HHHHHHH-TT---EEPEEEPGGG-SSEEEEEEEE---TT-EEEEEEEEEEEEEEEEEEEEEEEE-SSSPPPEEEEEEEEEEESSS-EEEEEEEE-TTSS-EEEEEEEEEEEEEEEEEEEEEE-/-------------------------------------S-HHHHHHHSTT---EEPEEEPGGG-SSEEEEEEEE---TT-EEEEEEEEEEEEEEEEEEEEEEEE-SSSPPPEEEEEEEEEEESSS-EEEEEEEE-TTSS-EEEEEEEEEEEEEEEEEEEEEE-

Radius of gyration: 27.16 Å; Cα contacts (8 Å, |Δi|>4): 694; chains: 2; bounding box: 46×102×90 Å

Organism: Drosophila grimshawi (NCBI:txid7222)

Solvent-accessible surface area (backbone atoms only — not comparable to full-atom values): 18293 Å² total; per-residue (Å²): 134,85,77,74,78,84,80,78,67,81,76,76,77,74,78,70,74,71,73,74,70,74,69,71,46,55,54,84,75,72,69,73,71,62,49,64,42,77,44,66,66,58,51,44,67,74,34,78,83,52,69,70,43,71,45,48,74,50,63,72,88,73,46,66,55,30,68,43,39,34,37,44,76,48,87,55,93,83,45,41,81,72,46,72,46,40,42,60,47,75,45,98,55,68,35,67,46,31,44,40,46,59,40,47,86,65,84,85,40,46,30,26,35,24,40,40,36,44,32,38,23,48,44,85,48,62,51,40,29,33,66,40,77,32,73,75,28,42,33,33,29,34,39,40,36,40,41,61,21,41,38,42,32,41,37,38,40,33,24,20,34,131,131,88,76,78,77,78,77,78,77,76,77,75,76,75,77,70,73,71,71,75,71,76,69,72,53,46,57,87,74,73,68,73,71,60,48,64,42,80,42,67,67,59,51,49,65,71,36,85,79,58,68,71,43,72,44,48,75,49,63,74,87,74,47,67,56,30,69,43,40,34,37,45,75,46,88,52,94,84,44,40,82,72,46,70,45,38,42,60,46,76,49,99,55,67,35,69,44,31,44,39,48,60,39,48,87,64,84,86,40,44,30,26,34,25,38,43,35,42,31,38,24,50,44,85,47,64,51,41,28,34,64,41,78,33,72,76,27,42,33,33,27,33,40,38,36,40,41,62,22,40,38,43,32,42,36,37,42,33,25,20,35,130

Foldseek 3Di:
DDPDDDPPPPPPPPPCPVVPPVPPPPPDPPPPVPPPDVDVVVVCVVPVPDDDDDDDDDDQVVDLKDKDKDKDADDDPPKDWFDKDKDKDFAPFFFKDKDKDKPPPDDWAAQWGMKMKMKMWSDPDWDKDWPDDGHRGRMTMMMTMDGRTRMMMMIMITMHDD/DPPPPPPPPPVPPPPCPVPPPVPPPPDDPPPPPPPPDVDVVVVCVVPPPDDDDDDDDDDQVVDLKDKDKDKDADDDPPKDWFDKDKDKDFAPFFFKDKDKDKPPPDDWAAQWGMKMKMKMWSDHDWDKDWPDDGHRGRMTMMMTMDGRTRMMMMIMITIHDD

pLDDT: mean 73.87, std 27.16, range [21.89, 98.5]

Sequence (324 aa):
MCKLSLCLLVAIFGCLVADSLAGVARNGDVQRQIVVVKNVRDFAAEHPGLKLQRLQKQPAGRMSGQSVRYTLGARVSGDRLVAQGADVFSYPAQKDVSVQLTYPESGAGSIVTFVELICTQDNSEGNAYVVAGGIGQRFISIVVEAKQTNSFGYQAQYFGSDMCKLSLCLLVAIFGCLVADSLAGVARNGDVQRQIVVVKNVRDFAAEHPGLKLQRLQKQPAGRMSGQSVRYTLGARVSGDRLVAQGADVFSYPAQKDVSVQLTYPESGAGSIVTFVELICTQDNSEGNAYVVAGGIGQRFISIVVEAKQTNSFGYQAQYFGSD